Protein AF-A0AAV4EXL9-F1 (afdb_monomer_lite)

pLDDT: mean 83.29, std 17.52, range [28.86, 97.94]

Structure (mmCIF, N/CA/C/O backbone):
data_AF-A0AAV4EXL9-F1
#
_entry.id   AF-A0AAV4EXL9-F1
#
loop_
_atom_site.group_PDB
_atom_site.id
_atom_site.type_symbol
_atom_site.label_atom_id
_atom_site.label_alt_id
_atom_site.label_comp_id
_atom_site.label_asym_id
_atom_site.label_entity_id
_atom_site.label_seq_id
_atom_site.pdbx_PDB_ins_code
_atom_site.Cartn_x
_atom_site.Cartn_y
_atom_site.Cartn_z
_atom_site.occupancy
_atom_site.B_iso_or_equiv
_atom_site.auth_seq_id
_atom_site.auth_comp_id
_atom_site.auth_asym_id
_atom_site.auth_atom_id
_atom_site.pdbx_PDB_model_num
ATOM 1 N N . MET A 1 1 ? -36.986 -35.827 -4.811 1.00 40.38 1 MET A N 1
ATOM 2 C CA . MET A 1 1 ? -36.535 -36.405 -6.094 1.00 40.38 1 MET A CA 1
ATOM 3 C C . MET A 1 1 ? -37.019 -35.523 -7.236 1.00 40.38 1 MET A C 1
ATOM 5 O O . MET A 1 1 ? -38.052 -35.812 -7.814 1.00 40.38 1 MET A O 1
ATOM 9 N N . ILE A 1 2 ? -36.302 -34.440 -7.528 1.00 32.69 2 ILE A N 1
ATOM 10 C CA . ILE A 1 2 ? -36.291 -33.797 -8.847 1.00 32.69 2 ILE A CA 1
ATOM 11 C C . ILE A 1 2 ? -34.833 -33.383 -9.031 1.00 32.69 2 ILE A C 1
ATOM 13 O O . ILE A 1 2 ? -34.322 -32.576 -8.260 1.00 32.69 2 ILE A O 1
ATOM 17 N N . SER A 1 3 ? -34.162 -34.080 -9.941 1.00 30.83 3 SER A N 1
ATOM 18 C CA . SER A 1 3 ? -32.747 -33.938 -10.266 1.00 30.83 3 SER A CA 1
ATOM 19 C C . SER A 1 3 ? -32.607 -33.008 -11.466 1.00 30.83 3 SER A C 1
ATOM 21 O O . SER A 1 3 ? -33.358 -33.117 -12.434 1.00 30.83 3 SER A O 1
ATOM 23 N N . ASP A 1 4 ? -31.681 -32.067 -11.316 1.00 34.38 4 ASP A N 1
ATOM 24 C CA . ASP A 1 4 ? -30.700 -31.589 -12.289 1.00 34.38 4 ASP A CA 1
ATOM 25 C C . ASP A 1 4 ? -31.001 -31.770 -13.777 1.00 34.38 4 ASP A C 1
ATOM 27 O O . ASP A 1 4 ? -30.956 -32.883 -14.289 1.00 34.38 4 ASP A O 1
ATOM 31 N N . GLN A 1 5 ? -31.105 -30.645 -14.491 1.00 32.31 5 GLN A N 1
ATOM 32 C CA . GLN A 1 5 ? -30.458 -30.439 -15.795 1.00 32.31 5 GLN A CA 1
ATOM 33 C C . GLN A 1 5 ? -30.266 -28.926 -16.033 1.00 32.31 5 GLN A C 1
ATOM 35 O O . GLN A 1 5 ? -31.017 -28.290 -16.770 1.00 32.31 5 GLN A O 1
ATOM 40 N N . LEU A 1 6 ? -29.242 -28.332 -15.412 1.00 31.55 6 LEU A N 1
ATOM 41 C CA . LEU A 1 6 ? -28.682 -27.054 -15.862 1.00 31.55 6 LEU A CA 1
ATOM 42 C C . LEU A 1 6 ? -27.632 -27.364 -16.936 1.00 31.55 6 LEU A C 1
ATOM 44 O O . LEU A 1 6 ? -26.533 -27.829 -16.643 1.00 31.55 6 LEU A O 1
ATOM 48 N N . LYS A 1 7 ? -28.008 -27.142 -18.200 1.00 31.56 7 LYS A N 1
ATOM 49 C CA . LYS A 1 7 ? -27.111 -27.193 -19.361 1.00 31.56 7 LYS A CA 1
ATOM 50 C C . LYS A 1 7 ? -26.016 -26.137 -19.198 1.00 31.56 7 LYS A C 1
ATOM 52 O O . LYS A 1 7 ? -26.250 -24.956 -19.435 1.00 31.56 7 LYS A O 1
ATOM 57 N N . VAL A 1 8 ? -24.816 -26.576 -18.835 1.00 33.75 8 VAL A N 1
ATOM 58 C CA . VAL A 1 8 ? -23.602 -25.766 -18.950 1.00 33.75 8 VAL A CA 1
ATOM 59 C C . VAL A 1 8 ? -23.219 -25.735 -20.427 1.00 33.75 8 VAL A C 1
ATOM 61 O O . VAL A 1 8 ? -22.838 -26.750 -21.007 1.00 33.75 8 VAL A O 1
ATOM 64 N N . SER A 1 9 ? -23.360 -24.573 -21.060 1.00 33.81 9 SER A N 1
ATOM 65 C CA . SER A 1 9 ? -22.806 -24.315 -22.386 1.00 33.81 9 SER A CA 1
ATOM 66 C C . SER A 1 9 ? -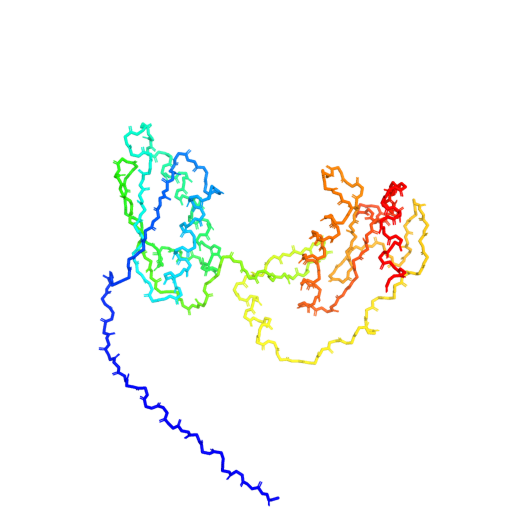21.281 -24.361 -22.293 1.00 33.81 9 SER A C 1
ATOM 68 O O . SER A 1 9 ? -20.664 -23.490 -21.679 1.00 33.81 9 SER A O 1
ATOM 70 N N . SER A 1 10 ? -20.673 -25.385 -22.883 1.00 32.44 10 SER A N 1
ATOM 71 C CA . SER A 1 10 ? -19.226 -25.505 -23.022 1.00 32.44 10 SER A CA 1
ATOM 72 C C . SER A 1 10 ? -18.704 -24.381 -23.918 1.00 32.44 10 SER A C 1
ATOM 74 O O . SER A 1 10 ? -18.795 -24.462 -25.143 1.00 32.44 10 SER A O 1
ATOM 76 N N . CYS A 1 11 ? -18.171 -23.324 -23.309 1.00 28.86 11 CYS A N 1
ATOM 77 C CA . CYS A 1 11 ? -17.366 -22.341 -24.015 1.00 28.86 11 CYS A CA 1
ATOM 78 C C . CYS A 1 11 ? -16.025 -23.008 -24.339 1.00 28.86 11 CYS A C 1
ATOM 80 O O . CYS A 1 11 ? -15.190 -23.229 -23.460 1.00 28.86 11 CYS A O 1
ATOM 82 N N . SER A 1 12 ? -15.852 -23.417 -25.591 1.00 33.22 12 SER A N 1
ATOM 83 C CA . SER A 1 12 ? -14.593 -23.928 -26.115 1.00 33.22 12 SER A CA 1
ATOM 84 C C . SER A 1 12 ? -13.579 -22.786 -26.164 1.00 33.22 12 SER A C 1
ATOM 86 O O . SER A 1 12 ? -13.482 -22.073 -27.159 1.00 33.22 12 SER A O 1
ATOM 88 N N . ILE A 1 13 ? -12.836 -22.608 -25.070 1.00 37.38 13 ILE A N 1
ATOM 89 C CA . ILE A 1 13 ? -11.631 -21.781 -25.038 1.00 37.38 13 ILE A CA 1
ATOM 90 C C . ILE A 1 13 ? -10.626 -22.466 -25.962 1.00 37.38 13 ILE A C 1
ATOM 92 O O . ILE A 1 13 ? -10.049 -23.502 -25.624 1.00 37.38 13 ILE A O 1
ATOM 96 N N . SER A 1 14 ? -10.454 -21.916 -27.164 1.00 33.44 14 SER A N 1
ATOM 97 C CA . SER A 1 14 ? -9.351 -22.293 -28.037 1.00 33.44 14 SER A CA 1
ATOM 98 C C . SER A 1 14 ? -8.058 -22.043 -27.268 1.00 33.44 14 SER A C 1
ATOM 100 O O . SER A 1 14 ? -7.741 -20.897 -26.948 1.00 33.44 14 SER A O 1
ATOM 102 N N . ARG A 1 15 ? -7.326 -23.112 -26.950 1.00 37.78 15 ARG A N 1
ATOM 103 C CA . ARG A 1 15 ? -5.952 -23.022 -26.457 1.00 37.78 15 ARG A CA 1
ATOM 104 C C . ARG A 1 15 ? -5.089 -22.463 -27.586 1.00 37.78 15 ARG A C 1
ATOM 106 O O . ARG A 1 15 ? -4.523 -23.221 -28.369 1.00 37.78 15 ARG A O 1
ATOM 113 N N . TYR A 1 16 ? -5.034 -21.141 -27.696 1.00 35.31 16 TYR A N 1
ATOM 114 C CA . TYR A 1 16 ? -3.948 -20.487 -28.405 1.00 35.31 16 TYR A CA 1
ATOM 115 C C . TYR A 1 16 ? -2.703 -20.668 -27.542 1.00 35.31 16 TYR A C 1
ATOM 117 O O . TYR A 1 16 ? -2.528 -19.996 -26.531 1.00 35.31 16 TYR A O 1
ATOM 125 N N . ASN A 1 17 ? -1.867 -21.629 -27.928 1.00 39.28 17 ASN A N 1
ATOM 126 C CA . ASN A 1 17 ? -0.484 -21.703 -27.480 1.00 39.28 17 ASN A CA 1
ATOM 127 C C . ASN A 1 17 ? 0.270 -20.526 -28.114 1.00 39.28 17 ASN A C 1
ATOM 129 O O . ASN A 1 17 ? 0.965 -20.707 -29.110 1.00 39.28 17 ASN A O 1
ATOM 133 N N . HIS A 1 18 ? 0.095 -19.318 -27.580 1.00 39.34 18 HIS A N 1
ATOM 134 C CA . HIS A 1 18 ? 1.070 -18.260 -27.796 1.00 39.34 18 HIS A CA 1
ATOM 135 C C . HIS A 1 18 ? 2.143 -18.445 -26.727 1.00 39.34 18 HIS A C 1
ATOM 137 O O . HIS A 1 18 ? 1.903 -18.234 -25.540 1.00 39.34 18 HIS A O 1
ATOM 143 N N . SER A 1 19 ? 3.317 -18.914 -27.136 1.00 41.31 19 SER A N 1
ATOM 144 C CA . SER A 1 19 ? 4.531 -18.694 -26.363 1.00 41.31 19 SER A CA 1
ATOM 145 C C . SER A 1 19 ? 4.722 -17.180 -26.292 1.00 41.31 19 SER A C 1
ATOM 147 O O . SER A 1 19 ? 5.064 -16.574 -27.304 1.00 41.31 19 SER A O 1
ATOM 149 N N . HIS A 1 20 ? 4.393 -16.563 -25.158 1.00 43.88 20 HIS A N 1
ATOM 150 C CA . HIS A 1 20 ? 4.707 -15.156 -24.926 1.00 43.88 20 HIS A CA 1
ATOM 151 C C . HIS A 1 20 ? 6.228 -15.018 -24.914 1.00 43.88 20 HIS A C 1
ATOM 153 O O . HIS A 1 20 ? 6.896 -15.629 -24.074 1.00 43.88 20 HIS A O 1
ATOM 159 N N . GLU A 1 21 ? 6.773 -14.288 -25.884 1.00 49.75 21 GLU A N 1
ATOM 160 C CA . GLU A 1 21 ? 8.191 -13.962 -25.888 1.00 49.75 21 GLU A CA 1
ATOM 161 C C . GLU A 1 21 ? 8.439 -12.845 -24.870 1.00 49.75 21 GLU A C 1
ATOM 163 O O . GLU A 1 21 ? 7.590 -11.994 -24.588 1.00 49.75 21 GLU A O 1
ATOM 168 N N . TYR A 1 22 ? 9.616 -12.877 -24.253 1.00 48.78 22 TYR A N 1
ATOM 169 C CA . TYR A 1 22 ? 10.014 -11.866 -23.288 1.00 48.78 22 TYR A CA 1
ATOM 170 C C . TYR A 1 22 ? 10.162 -10.512 -24.001 1.00 48.78 22 TYR A C 1
ATOM 172 O O . TYR A 1 22 ? 11.115 -10.323 -24.752 1.00 48.78 22 TYR A O 1
ATOM 180 N N . GLY A 1 23 ? 9.214 -9.589 -23.793 1.00 55.41 23 GLY A N 1
ATOM 181 C CA . GLY A 1 23 ? 9.217 -8.263 -24.431 1.00 55.41 23 GLY A CA 1
ATOM 182 C C . GLY A 1 23 ? 7.943 -7.868 -25.187 1.00 55.41 23 GLY A C 1
ATOM 183 O O . GLY A 1 23 ? 7.868 -6.734 -25.650 1.00 55.41 23 GLY A O 1
ATOM 184 N N . ASP A 1 24 ? 6.923 -8.729 -25.268 1.00 72.06 24 ASP A N 1
ATOM 185 C CA . ASP A 1 24 ? 5.667 -8.406 -25.979 1.00 72.06 24 ASP A CA 1
ATOM 186 C C . ASP A 1 24 ? 4.858 -7.268 -25.321 1.00 72.06 24 ASP A C 1
ATOM 188 O O . ASP A 1 24 ? 4.074 -6.580 -25.978 1.00 72.06 24 ASP A O 1
ATOM 192 N N . VAL A 1 25 ? 5.045 -7.057 -24.014 1.00 86.31 25 VAL A N 1
ATOM 193 C CA . VAL A 1 25 ? 4.355 -6.022 -23.236 1.00 86.31 25 VAL A CA 1
ATOM 194 C C . VAL A 1 25 ? 5.365 -4.978 -22.780 1.00 86.31 25 VAL A C 1
ATOM 196 O O . VAL A 1 25 ? 6.182 -5.223 -21.890 1.00 86.31 25 VAL A O 1
ATOM 199 N N . MET A 1 26 ? 5.280 -3.795 -23.385 1.00 94.00 26 MET A N 1
ATOM 200 C CA . MET A 1 26 ? 6.075 -2.627 -23.020 1.00 94.00 26 MET A CA 1
ATOM 201 C C . MET A 1 26 ? 5.173 -1.508 -22.512 1.00 94.00 26 MET A C 1
ATOM 203 O O . MET A 1 26 ? 4.181 -1.148 -23.146 1.00 94.00 26 MET A O 1
ATOM 207 N N . VAL A 1 27 ? 5.544 -0.930 -21.377 1.00 96.25 27 VAL A N 1
ATOM 208 C CA . VAL A 1 27 ? 4.906 0.260 -20.803 1.00 96.25 27 VAL A CA 1
ATOM 209 C C . VAL A 1 27 ? 5.970 1.306 -20.511 1.00 96.25 27 VAL A C 1
ATOM 211 O O . VAL A 1 27 ? 7.133 0.958 -20.313 1.00 96.25 27 VAL A O 1
ATOM 214 N N . SER A 1 28 ? 5.599 2.586 -20.492 1.00 96.88 28 SER A N 1
ATOM 215 C CA . SER A 1 28 ? 6.556 3.663 -20.245 1.00 96.88 28 SER A CA 1
ATOM 216 C C . SER A 1 28 ? 6.050 4.718 -19.273 1.00 96.88 28 SER A C 1
ATOM 218 O O . SER A 1 28 ? 4.851 4.994 -19.186 1.00 96.88 28 SER A O 1
ATOM 220 N N . CYS A 1 29 ? 6.977 5.319 -18.527 1.00 97.06 29 CYS A N 1
ATOM 221 C CA . CYS A 1 29 ? 6.682 6.456 -17.663 1.00 97.06 29 CYS A CA 1
ATOM 222 C C . CYS A 1 29 ? 7.895 7.377 -17.460 1.00 97.06 29 CYS A C 1
ATOM 224 O O . CYS A 1 29 ? 9.029 6.901 -17.465 1.00 97.06 29 CYS A O 1
ATOM 226 N N . PRO A 1 30 ? 7.682 8.680 -17.221 1.00 96.75 30 PRO A N 1
ATOM 227 C CA . PRO A 1 30 ? 8.761 9.585 -16.846 1.00 96.75 30 PRO A CA 1
ATOM 228 C C . PRO A 1 30 ? 9.188 9.392 -15.388 1.00 96.75 30 PRO A C 1
ATOM 230 O O . PRO A 1 30 ? 8.351 9.133 -14.516 1.00 96.75 30 PRO A O 1
ATOM 233 N N . VAL A 1 31 ? 10.476 9.592 -15.108 1.00 96.81 31 VAL A N 1
ATOM 234 C CA . VAL A 1 31 ? 11.044 9.546 -13.754 1.00 96.81 31 VAL A CA 1
ATOM 235 C C . VAL A 1 31 ? 12.008 10.703 -13.500 1.00 96.81 31 VAL A C 1
ATOM 237 O O . VAL A 1 31 ? 12.653 11.215 -14.412 1.00 96.81 31 VAL A O 1
ATOM 240 N N . TYR A 1 32 ? 12.115 11.088 -12.229 1.00 95.75 32 TYR A N 1
ATOM 241 C CA . TYR A 1 32 ? 13.152 11.990 -11.730 1.00 95.75 32 TYR A CA 1
ATOM 242 C C . TYR A 1 32 ? 13.975 11.247 -10.677 1.00 95.75 32 TYR A C 1
ATOM 244 O O . TYR A 1 32 ? 13.475 11.011 -9.572 1.00 95.75 32 TYR A O 1
ATOM 252 N N . ILE A 1 33 ? 15.224 10.912 -10.994 1.00 95.12 33 ILE A N 1
ATOM 253 C CA . ILE A 1 33 ? 16.170 10.304 -10.044 1.00 95.12 33 ILE A CA 1
ATOM 254 C C . ILE A 1 33 ? 16.717 11.336 -9.050 1.00 95.12 33 ILE A C 1
ATOM 256 O O . ILE A 1 33 ? 17.174 10.983 -7.970 1.00 95.12 33 ILE A O 1
ATOM 260 N N . SER A 1 34 ? 16.643 12.626 -9.389 1.00 92.81 34 SER A N 1
ATOM 261 C CA . SER A 1 34 ? 17.002 13.740 -8.505 1.00 92.81 34 SER A CA 1
ATOM 262 C C . SER A 1 34 ? 15.956 14.011 -7.417 1.00 92.81 34 SER A C 1
ATOM 264 O O . SER A 1 34 ? 16.224 14.739 -6.458 1.00 92.81 34 SER A O 1
ATOM 266 N N . LYS A 1 35 ? 14.750 13.445 -7.555 1.00 92.94 35 LYS A N 1
ATOM 267 C CA . LYS A 1 35 ? 13.623 13.645 -6.638 1.00 92.94 35 LYS A CA 1
ATOM 268 C C . LYS A 1 35 ? 13.322 12.369 -5.857 1.00 92.94 35 LYS A C 1
ATOM 270 O O . LYS A 1 35 ? 13.586 11.258 -6.301 1.00 92.94 35 LYS A O 1
ATOM 275 N N . GLY A 1 36 ? 12.678 12.527 -4.701 1.00 88.06 36 GLY A N 1
ATOM 276 C CA . GLY A 1 36 ? 12.248 11.388 -3.889 1.00 88.06 36 GLY A CA 1
ATOM 277 C C . GLY A 1 36 ? 11.250 10.468 -4.608 1.00 88.06 36 GLY A C 1
ATOM 278 O O . GLY A 1 36 ? 10.488 10.888 -5.479 1.00 88.06 36 GLY A O 1
ATOM 279 N N . ILE A 1 37 ? 11.189 9.207 -4.183 1.00 89.44 37 ILE A N 1
ATOM 280 C CA . ILE A 1 37 ? 10.337 8.159 -4.779 1.00 89.44 37 ILE A CA 1
ATOM 281 C C . ILE A 1 37 ? 8.820 8.419 -4.651 1.00 89.44 37 ILE A C 1
ATOM 283 O O . ILE A 1 37 ? 8.012 7.757 -5.295 1.00 89.44 37 ILE A O 1
ATOM 287 N N . HIS A 1 38 ? 8.405 9.379 -3.818 1.00 87.81 38 HIS A N 1
ATOM 288 C CA . HIS A 1 38 ? 6.994 9.673 -3.538 1.00 87.81 38 HIS A CA 1
ATOM 289 C C . HIS A 1 38 ? 6.381 10.790 -4.401 1.00 87.81 38 HIS A C 1
ATOM 291 O O . HIS A 1 38 ? 5.214 11.144 -4.179 1.00 87.81 38 HIS A O 1
ATOM 297 N N . THR A 1 39 ? 7.125 11.341 -5.365 1.00 89.75 39 THR A N 1
ATOM 298 C CA . THR A 1 39 ? 6.568 12.266 -6.365 1.00 89.75 39 THR A CA 1
ATOM 299 C C . THR A 1 39 ? 5.521 11.569 -7.235 1.00 89.75 39 THR A C 1
ATOM 301 O O . THR A 1 39 ? 5.442 10.339 -7.275 1.00 89.75 39 THR A O 1
ATOM 304 N N . ALA A 1 40 ? 4.660 12.341 -7.900 1.00 85.75 40 ALA A N 1
ATOM 305 C CA . ALA A 1 40 ? 3.593 11.774 -8.725 1.00 85.75 40 ALA A CA 1
ATOM 306 C C . ALA A 1 40 ? 4.158 10.932 -9.882 1.00 85.75 40 ALA A C 1
ATOM 308 O O . ALA A 1 40 ? 3.638 9.852 -10.166 1.00 85.75 40 ALA A O 1
ATOM 309 N N . GLU A 1 41 ? 5.250 11.404 -10.481 1.00 88.81 41 GLU A N 1
ATOM 310 C CA . GLU A 1 41 ? 5.996 10.755 -11.555 1.00 88.81 41 GLU A CA 1
ATOM 311 C C . GLU A 1 41 ? 6.584 9.430 -11.068 1.00 88.81 41 GLU A C 1
ATOM 313 O O . GLU A 1 41 ? 6.250 8.370 -11.591 1.00 88.81 41 GLU A O 1
ATOM 318 N N . ASN A 1 42 ? 7.349 9.456 -9.974 1.00 91.12 42 ASN A N 1
ATOM 319 C CA . ASN A 1 42 ? 8.018 8.263 -9.458 1.00 91.12 42 ASN A CA 1
ATOM 320 C C . ASN A 1 42 ? 7.019 7.224 -8.912 1.00 91.12 42 ASN A C 1
ATOM 322 O O . ASN A 1 42 ? 7.222 6.022 -9.071 1.00 91.12 42 ASN A O 1
ATOM 326 N N . LYS A 1 43 ? 5.867 7.649 -8.372 1.00 92.56 43 LYS A N 1
ATOM 327 C CA . LYS A 1 43 ? 4.778 6.734 -7.976 1.00 92.56 43 LYS A CA 1
ATOM 328 C C . LYS A 1 43 ? 4.181 5.951 -9.146 1.00 92.56 43 LYS A C 1
ATOM 330 O O . LYS A 1 43 ? 3.557 4.914 -8.915 1.00 92.56 43 LYS A O 1
ATOM 335 N N . SER A 1 44 ? 4.316 6.437 -10.380 1.00 94.81 44 SER A N 1
ATOM 336 C CA . SER A 1 44 ? 3.815 5.721 -11.554 1.00 94.81 44 SER A CA 1
ATOM 337 C C . SER A 1 44 ? 4.597 4.432 -11.822 1.00 94.81 44 SER A C 1
ATOM 339 O O . SER A 1 44 ? 3.988 3.459 -12.259 1.00 94.81 44 SER A O 1
ATOM 341 N N . VAL A 1 45 ? 5.886 4.374 -11.460 1.00 96.81 45 VAL A N 1
ATOM 342 C CA . VAL A 1 45 ? 6.730 3.171 -11.581 1.00 96.81 45 VAL A CA 1
ATOM 343 C C . VAL A 1 45 ? 6.072 1.987 -10.877 1.00 96.81 45 VAL A C 1
ATOM 345 O O . VAL A 1 45 ? 5.860 0.942 -11.483 1.00 96.81 45 VAL A O 1
ATOM 348 N N . LEU A 1 46 ? 5.634 2.178 -9.628 1.00 95.69 46 LEU A N 1
ATOM 349 C CA . LEU A 1 46 ? 4.991 1.120 -8.843 1.00 95.69 46 LEU A CA 1
ATOM 350 C C . LEU A 1 46 ? 3.703 0.610 -9.498 1.00 95.69 46 LEU A C 1
ATOM 352 O O . LEU A 1 46 ? 3.442 -0.590 -9.497 1.00 95.69 46 LEU A O 1
ATOM 356 N N . LYS A 1 47 ? 2.902 1.509 -10.083 1.00 95.88 47 LYS A N 1
ATOM 357 C CA . LYS A 1 47 ? 1.662 1.133 -10.780 1.00 95.88 47 LYS A CA 1
ATOM 358 C C . LYS A 1 47 ? 1.952 0.259 -11.994 1.00 95.88 47 LYS A C 1
ATOM 360 O O . LYS A 1 47 ? 1.283 -0.754 -12.171 1.00 95.88 47 LYS A O 1
ATOM 365 N N . HIS A 1 48 ? 2.949 0.633 -12.793 1.00 97.19 48 HIS A N 1
ATOM 366 C CA . HIS A 1 48 ? 3.352 -0.140 -13.964 1.00 97.19 48 HIS A CA 1
ATOM 367 C C . HIS A 1 48 ? 3.943 -1.491 -13.570 1.00 97.19 48 HIS A C 1
ATOM 369 O O . HIS A 1 48 ? 3.516 -2.505 -14.109 1.00 97.19 48 HIS A O 1
ATOM 375 N N . VAL A 1 49 ? 4.838 -1.534 -12.580 1.00 96.31 49 VAL A N 1
ATOM 376 C CA . VAL A 1 49 ? 5.394 -2.794 -12.062 1.00 96.31 49 VAL A CA 1
ATOM 377 C C . VAL A 1 49 ? 4.284 -3.714 -11.557 1.00 96.31 49 VAL A C 1
ATOM 379 O O . VAL A 1 49 ? 4.229 -4.874 -11.948 1.00 96.31 49 VAL A O 1
ATOM 382 N N . CYS A 1 50 ? 3.342 -3.195 -10.767 1.00 95.56 50 CYS A N 1
ATOM 383 C CA . CYS A 1 50 ? 2.182 -3.954 -10.299 1.00 95.56 50 CYS A CA 1
ATOM 384 C C . CYS A 1 50 ? 1.320 -4.483 -11.462 1.00 95.56 50 CYS A C 1
ATOM 386 O O . CYS A 1 50 ? 0.895 -5.637 -11.445 1.00 95.56 50 CYS A O 1
ATOM 388 N N . ALA A 1 51 ? 1.085 -3.670 -12.496 1.00 96.19 51 ALA A N 1
ATOM 389 C CA . ALA A 1 51 ? 0.342 -4.097 -13.679 1.00 96.19 51 ALA A CA 1
ATOM 390 C C . ALA A 1 51 ? 1.068 -5.217 -14.444 1.00 96.19 51 ALA A C 1
ATOM 392 O O . ALA A 1 51 ? 0.433 -6.211 -14.793 1.00 96.19 51 ALA A O 1
ATOM 393 N N . LEU A 1 52 ? 2.382 -5.088 -14.653 1.00 96.31 52 LEU A N 1
ATOM 394 C CA . LEU A 1 52 ? 3.207 -6.092 -15.332 1.00 96.31 52 LEU A CA 1
ATOM 395 C C . LEU A 1 52 ? 3.246 -7.411 -14.552 1.00 96.31 52 LEU A C 1
ATOM 397 O O . LEU A 1 52 ? 2.982 -8.462 -15.134 1.00 96.31 52 LEU A O 1
ATOM 401 N N . LEU A 1 53 ? 3.471 -7.359 -13.233 1.00 94.81 53 LEU A N 1
ATOM 402 C CA . LEU A 1 53 ? 3.433 -8.534 -12.353 1.00 94.81 53 LEU A CA 1
ATOM 403 C C . LEU A 1 53 ? 2.118 -9.314 -12.510 1.00 94.81 53 LEU A C 1
ATOM 405 O O . LEU A 1 53 ? 2.131 -10.538 -12.587 1.00 94.81 53 LEU A O 1
ATOM 409 N N . ASN A 1 54 ? 0.991 -8.611 -12.627 1.00 94.81 54 ASN A N 1
ATOM 410 C CA . ASN A 1 54 ? -0.340 -9.213 -12.741 1.00 94.81 54 ASN A CA 1
ATOM 411 C C . ASN A 1 54 ? -0.762 -9.594 -14.170 1.00 94.81 5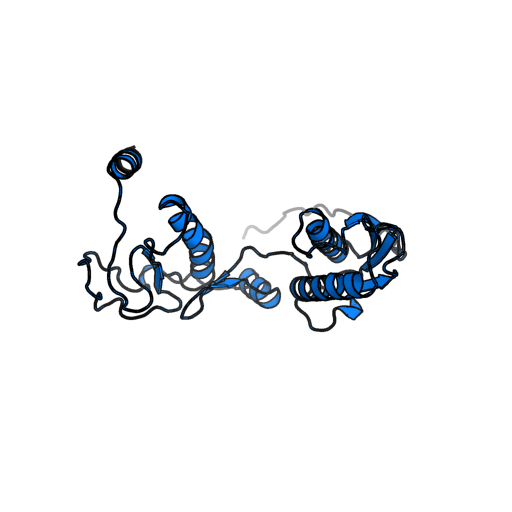4 ASN A C 1
ATOM 413 O O . ASN A 1 54 ? -1.870 -10.100 -14.351 1.00 94.81 54 ASN A O 1
ATOM 417 N N . SER A 1 55 ? 0.077 -9.338 -15.178 1.00 93.81 55 SER A N 1
ATOM 418 C CA . SER A 1 55 ? -0.289 -9.481 -16.599 1.00 93.81 55 SER A CA 1
ATOM 419 C C . SER A 1 55 ? 0.694 -10.339 -17.403 1.00 93.81 55 SER A C 1
ATOM 421 O O . SER A 1 55 ? 0.722 -10.244 -18.626 1.00 93.81 55 SER A O 1
ATOM 423 N N . GLY A 1 56 ? 1.491 -11.181 -16.737 1.00 91.81 56 GLY A N 1
ATOM 424 C CA . GLY A 1 56 ? 2.453 -12.076 -17.394 1.00 91.81 56 GLY A CA 1
ATOM 425 C C . GLY A 1 56 ? 3.882 -11.530 -17.503 1.00 91.81 56 GLY A C 1
ATOM 426 O O . GLY A 1 56 ? 4.736 -12.192 -18.089 1.00 91.81 56 GLY A O 1
ATOM 427 N N . GLY A 1 57 ? 4.171 -10.372 -16.904 1.00 94.12 57 GLY A N 1
ATOM 428 C CA . GLY A 1 57 ? 5.464 -9.691 -16.987 1.00 94.12 57 GLY A CA 1
ATOM 429 C C . GLY A 1 57 ? 5.571 -8.731 -18.177 1.00 94.12 57 GLY A C 1
ATOM 430 O O . GLY A 1 57 ? 4.587 -8.435 -18.853 1.00 94.12 57 GLY A O 1
ATOM 431 N N . GLY A 1 58 ? 6.773 -8.208 -18.411 1.00 95.88 58 GLY A N 1
ATOM 432 C CA . GLY A 1 58 ? 7.086 -7.293 -19.508 1.00 95.88 58 GLY A CA 1
ATOM 433 C C . GLY A 1 58 ? 8.251 -6.359 -19.185 1.00 95.88 58 GLY A C 1
ATOM 434 O O . GLY A 1 58 ? 9.044 -6.619 -18.278 1.00 95.88 58 GLY A O 1
ATOM 435 N N . ILE A 1 59 ? 8.350 -5.262 -19.933 1.00 97.50 59 ILE A N 1
ATOM 436 C CA . ILE A 1 59 ? 9.416 -4.265 -19.789 1.00 97.50 59 ILE A CA 1
ATOM 437 C C . ILE A 1 59 ? 8.792 -2.907 -19.471 1.00 97.50 59 ILE A C 1
ATOM 439 O O . ILE A 1 59 ? 7.933 -2.411 -20.203 1.00 97.50 59 ILE A O 1
ATOM 443 N N . LEU A 1 60 ? 9.253 -2.282 -18.391 1.00 97.81 60 LEU A N 1
ATOM 444 C CA . LEU A 1 60 ? 8.976 -0.886 -18.085 1.00 97.81 60 LEU A CA 1
ATOM 445 C C . LEU A 1 60 ? 10.143 -0.019 -18.570 1.00 97.81 60 LEU A C 1
ATOM 447 O O . LEU A 1 60 ? 11.265 -0.143 -18.082 1.00 97.81 60 LEU A O 1
ATOM 451 N N . VAL A 1 61 ? 9.861 0.881 -19.509 1.00 97.94 61 VAL A N 1
ATOM 452 C CA . VAL A 1 61 ? 10.807 1.885 -20.010 1.00 97.94 61 VAL A CA 1
ATOM 453 C C . VAL A 1 61 ? 10.604 3.191 -19.248 1.00 97.94 61 VAL A C 1
ATOM 455 O O . VAL A 1 61 ? 9.533 3.794 -19.301 1.00 97.94 61 VAL A O 1
ATOM 458 N N . MET A 1 62 ? 11.628 3.649 -18.538 1.00 97.88 62 MET A N 1
ATOM 459 C CA . MET A 1 62 ? 11.565 4.869 -17.737 1.00 97.88 62 MET A CA 1
ATOM 460 C C . MET A 1 62 ? 12.346 5.988 -18.418 1.00 97.88 62 MET A C 1
ATOM 462 O O . MET A 1 62 ? 13.552 5.861 -18.599 1.00 97.88 62 MET A O 1
ATOM 466 N N . GLU A 1 63 ? 11.675 7.077 -18.790 1.00 97.62 63 GLU A N 1
ATOM 467 C CA . GLU A 1 63 ? 12.325 8.265 -19.357 1.00 97.62 63 GLU A CA 1
ATOM 468 C C . GLU A 1 63 ? 12.989 9.067 -18.232 1.00 97.62 63 GLU A C 1
ATOM 470 O O . GLU A 1 63 ? 12.312 9.560 -17.324 1.00 97.62 63 GLU A O 1
ATOM 475 N N . ASN A 1 64 ? 14.315 9.187 -18.282 1.00 96.50 64 ASN A N 1
ATOM 476 C CA . ASN A 1 64 ? 15.090 9.921 -17.293 1.00 96.50 64 ASN A CA 1
ATOM 477 C C . ASN A 1 64 ? 14.997 11.422 -17.569 1.00 96.50 64 ASN A C 1
ATOM 479 O O . ASN A 1 64 ? 15.753 11.977 -18.369 1.00 96.50 64 ASN A O 1
ATOM 483 N N . LEU A 1 65 ? 14.097 12.105 -16.864 1.00 95.50 65 LEU A N 1
ATOM 484 C CA . LEU A 1 65 ? 13.918 13.542 -17.041 1.00 95.50 65 LEU A CA 1
ATOM 485 C C . LEU A 1 65 ? 15.099 14.362 -16.516 1.00 95.50 65 LEU A C 1
ATOM 487 O O . LEU A 1 65 ? 15.201 15.536 -16.858 1.00 95.50 65 LEU A O 1
ATOM 491 N N . ASP A 1 66 ? 16.000 13.769 -15.732 1.00 94.44 66 ASP A N 1
ATOM 492 C CA . ASP A 1 66 ? 17.227 14.416 -15.271 1.00 94.44 66 ASP A CA 1
ATOM 493 C C . ASP A 1 66 ? 18.420 14.219 -16.227 1.00 94.44 66 ASP A C 1
ATOM 495 O O . ASP A 1 66 ? 19.537 14.656 -15.926 1.00 94.44 66 ASP A O 1
ATOM 499 N N . PHE A 1 67 ? 18.215 13.580 -17.384 1.00 92.75 67 PHE A N 1
ATOM 500 C CA . PHE A 1 67 ? 19.257 13.413 -18.394 1.00 92.75 67 PHE A CA 1
ATOM 501 C C . PHE A 1 67 ? 19.861 14.772 -18.787 1.00 92.75 67 PHE A C 1
ATOM 503 O O . PHE A 1 67 ? 19.147 15.734 -19.074 1.00 92.75 67 PHE A O 1
ATOM 510 N N . ASN A 1 68 ? 21.194 14.862 -18.775 1.00 90.00 68 ASN A N 1
ATOM 511 C CA . ASN A 1 68 ? 21.965 16.098 -18.981 1.00 90.00 68 ASN A CA 1
ATOM 512 C C . ASN A 1 68 ? 21.690 17.245 -17.983 1.00 90.00 68 ASN A C 1
ATOM 514 O O . ASN A 1 68 ? 22.127 18.371 -18.222 1.00 90.00 68 ASN A O 1
ATOM 518 N N . GLN A 1 69 ? 21.037 16.989 -16.844 1.00 88.19 69 GLN A N 1
ATOM 519 C CA . GLN A 1 69 ? 20.788 18.002 -15.804 1.00 88.19 69 GLN A CA 1
ATOM 520 C C . GLN A 1 69 ? 21.823 17.989 -14.665 1.00 88.19 69 GLN A C 1
ATOM 522 O O . GLN A 1 69 ? 21.641 18.645 -13.641 1.00 88.19 69 GLN A O 1
ATOM 527 N N . GLY A 1 70 ? 22.935 17.265 -14.833 1.00 84.12 70 GLY A N 1
ATOM 528 C CA . GLY A 1 70 ? 24.023 17.219 -13.851 1.00 84.12 70 GLY A CA 1
ATOM 529 C C . GLY A 1 70 ? 23.752 16.313 -12.645 1.00 84.12 70 GLY A C 1
ATOM 530 O O . GLY A 1 70 ? 24.358 16.503 -11.585 1.00 84.12 70 GLY A O 1
ATOM 531 N N . THR A 1 71 ? 22.860 15.330 -12.788 1.00 87.44 71 THR A N 1
ATOM 532 C CA . THR A 1 71 ? 22.684 14.256 -11.806 1.00 87.44 71 THR A CA 1
ATOM 533 C C . THR A 1 71 ? 23.941 13.404 -11.675 1.00 87.44 71 THR A C 1
ATOM 535 O O . THR A 1 71 ? 24.782 13.323 -12.569 1.00 87.44 71 THR A O 1
ATOM 538 N N . ARG A 1 72 ? 24.099 12.797 -10.498 1.00 90.94 72 ARG A N 1
ATOM 539 C CA . ARG A 1 72 ? 25.245 11.947 -10.151 1.00 90.94 72 ARG A CA 1
ATOM 540 C C . ARG A 1 72 ? 24.789 10.504 -9.992 1.00 90.94 72 ARG A C 1
ATOM 542 O O . ARG A 1 72 ? 23.638 10.288 -9.611 1.00 90.94 72 ARG A O 1
ATOM 549 N N . SER A 1 73 ? 25.710 9.553 -10.144 1.00 91.62 73 SER A N 1
ATOM 550 C CA . SER A 1 73 ? 25.467 8.123 -9.884 1.00 91.62 73 SER A CA 1
ATOM 551 C C . SER A 1 73 ? 24.755 7.871 -8.554 1.00 91.62 73 SER A C 1
ATOM 553 O O . SER A 1 73 ? 23.764 7.154 -8.511 1.00 91.62 73 SER A O 1
ATOM 555 N N . LYS A 1 74 ? 25.171 8.573 -7.493 1.00 93.62 74 LYS A N 1
ATOM 556 C CA . LYS A 1 74 ? 24.579 8.433 -6.158 1.00 93.62 74 LYS A CA 1
ATOM 557 C C . LYS A 1 74 ? 23.070 8.717 -6.106 1.00 93.62 74 LYS A C 1
ATOM 559 O O . LYS A 1 74 ? 22.370 8.099 -5.313 1.00 93.62 74 LYS A O 1
ATOM 564 N N . SER A 1 75 ? 22.574 9.619 -6.954 1.00 93.94 75 SER A N 1
ATOM 565 C CA . SER A 1 75 ? 21.138 9.933 -7.042 1.00 93.94 75 SER A CA 1
ATOM 566 C C . SER A 1 75 ? 20.346 8.738 -7.574 1.00 93.94 75 SER A C 1
ATOM 568 O O . SER A 1 75 ? 19.268 8.450 -7.067 1.00 93.94 75 SER A O 1
ATOM 570 N N . LEU A 1 76 ? 20.900 8.016 -8.557 1.00 95.44 76 LEU A N 1
ATOM 571 C CA . LEU A 1 76 ? 20.290 6.789 -9.062 1.00 95.44 76 LEU A CA 1
ATOM 572 C C . LEU A 1 76 ? 20.292 5.696 -7.985 1.00 95.44 76 LEU A C 1
ATOM 574 O O . LEU A 1 76 ? 19.250 5.087 -7.770 1.00 95.44 76 LEU A O 1
ATOM 578 N N . ASP A 1 77 ? 21.405 5.505 -7.265 1.00 94.81 77 ASP A N 1
ATOM 579 C CA . ASP A 1 77 ? 21.494 4.509 -6.183 1.00 94.81 77 ASP A CA 1
ATOM 580 C C . ASP A 1 77 ? 20.447 4.758 -5.086 1.00 94.81 77 ASP A C 1
ATOM 582 O O . ASP A 1 77 ? 19.753 3.842 -4.648 1.00 94.81 77 ASP A O 1
ATOM 586 N N . GLU A 1 78 ? 20.327 6.008 -4.626 1.00 95.44 78 GLU A N 1
ATOM 587 C CA . GLU A 1 78 ? 19.375 6.395 -3.578 1.00 95.44 78 GLU A CA 1
ATOM 588 C C . GLU A 1 78 ? 17.927 6.241 -4.046 1.00 95.44 78 GLU A C 1
ATOM 590 O O . GLU A 1 78 ? 17.079 5.731 -3.308 1.00 95.44 78 GLU A O 1
ATOM 595 N N . TRP A 1 79 ? 17.642 6.651 -5.283 1.00 95.88 79 TRP A N 1
ATOM 596 C CA . TRP A 1 79 ? 16.320 6.513 -5.876 1.00 95.88 79 TRP A CA 1
ATOM 597 C C . TRP A 1 79 ? 15.933 5.042 -6.058 1.00 95.88 79 TRP A C 1
ATOM 599 O O . TRP A 1 79 ? 14.845 4.638 -5.637 1.00 95.88 79 TRP A O 1
ATOM 609 N N . TYR A 1 80 ? 16.824 4.233 -6.635 1.00 95.75 80 TYR A N 1
ATOM 610 C CA . TYR A 1 80 ? 16.547 2.834 -6.942 1.00 95.75 80 TYR A CA 1
ATOM 611 C C . TYR A 1 80 ? 16.456 1.984 -5.673 1.00 95.75 80 TYR A C 1
ATOM 613 O O . TYR A 1 80 ? 15.505 1.221 -5.538 1.00 95.75 80 TYR A O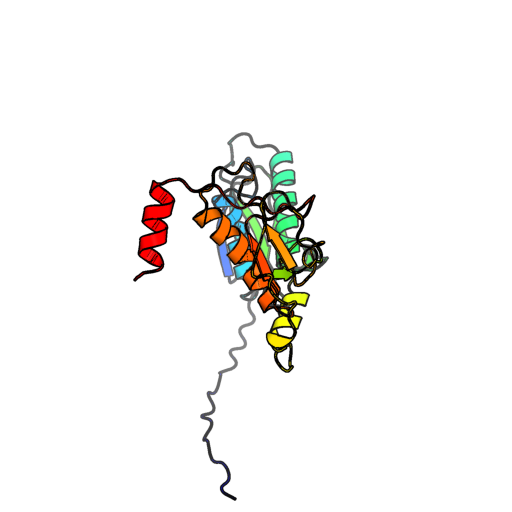 1
ATOM 621 N N . SER A 1 81 ? 17.319 2.214 -4.677 1.00 94.62 81 SER A N 1
ATOM 622 C CA . SER A 1 81 ? 17.204 1.559 -3.365 1.00 94.62 81 SER A CA 1
ATOM 623 C C . SER A 1 81 ? 15.849 1.838 -2.696 1.00 94.62 81 SER A C 1
ATOM 625 O O . SER A 1 81 ? 15.228 0.950 -2.108 1.00 94.62 81 SER A O 1
ATOM 627 N N . GLY A 1 82 ? 15.324 3.060 -2.836 1.00 94.06 82 GLY A N 1
ATOM 628 C CA . GLY A 1 82 ? 13.968 3.385 -2.395 1.00 94.06 82 GLY A CA 1
ATOM 629 C C . GLY A 1 82 ? 12.877 2.636 -3.174 1.00 94.06 82 GLY A C 1
ATOM 630 O O . GLY A 1 82 ? 11.867 2.233 -2.590 1.00 94.06 82 GLY A O 1
ATOM 631 N N . MET A 1 83 ? 13.066 2.427 -4.480 1.00 94.50 83 MET A N 1
ATOM 632 C CA . MET A 1 83 ? 12.149 1.638 -5.309 1.00 94.50 83 MET A CA 1
ATOM 633 C C . MET A 1 83 ? 12.172 0.153 -4.950 1.00 94.50 83 MET A C 1
ATOM 635 O O . MET A 1 83 ? 11.102 -0.438 -4.825 1.00 94.50 83 MET A O 1
ATOM 639 N N . GLU A 1 84 ? 13.341 -0.427 -4.688 1.00 93.38 84 GLU A N 1
ATOM 640 C CA . GLU A 1 84 ? 13.490 -1.814 -4.233 1.00 93.38 84 GLU A CA 1
ATOM 641 C C . GLU A 1 84 ? 12.700 -2.080 -2.944 1.00 93.38 84 GLU A C 1
ATOM 643 O O . GLU A 1 84 ? 11.958 -3.061 -2.864 1.00 93.38 84 GLU A O 1
ATOM 648 N N . CYS A 1 85 ? 12.746 -1.159 -1.974 1.00 91.38 85 CYS A N 1
ATOM 649 C CA . CYS A 1 85 ? 11.920 -1.231 -0.762 1.00 91.38 85 CYS A CA 1
ATOM 650 C C . CYS A 1 85 ? 10.410 -1.270 -1.071 1.00 91.38 85 CYS A C 1
ATOM 652 O O . CYS A 1 85 ? 9.648 -2.015 -0.445 1.00 91.38 85 CYS A O 1
ATOM 654 N N . ASN A 1 86 ? 9.954 -0.485 -2.052 1.00 91.88 86 ASN A N 1
ATOM 655 C CA . ASN A 1 86 ? 8.556 -0.514 -2.481 1.00 91.88 86 ASN A CA 1
ATOM 656 C C . ASN A 1 86 ? 8.216 -1.819 -3.218 1.00 91.88 86 ASN A C 1
ATOM 658 O O . ASN A 1 86 ? 7.144 -2.381 -2.991 1.00 91.88 86 ASN A O 1
ATOM 662 N N . PHE A 1 87 ? 9.110 -2.329 -4.070 1.00 93.00 87 PHE A N 1
ATOM 663 C CA . PHE A 1 87 ? 8.913 -3.594 -4.783 1.00 93.00 87 PHE A CA 1
ATOM 664 C C . PHE A 1 87 ? 8.806 -4.777 -3.821 1.00 93.00 87 PHE A C 1
ATOM 666 O O . PHE A 1 87 ? 7.894 -5.590 -3.967 1.00 93.00 87 PHE A O 1
ATOM 673 N N . ALA A 1 88 ? 9.646 -4.823 -2.784 1.00 89.94 88 ALA A N 1
ATOM 674 C CA . ALA A 1 88 ? 9.567 -5.836 -1.733 1.00 89.94 88 ALA A CA 1
ATOM 675 C C . ALA A 1 88 ? 8.186 -5.852 -1.053 1.00 89.94 88 ALA A C 1
ATOM 677 O O . ALA A 1 88 ? 7.626 -6.913 -0.778 1.00 89.94 88 ALA A O 1
ATOM 678 N N . THR A 1 89 ? 7.581 -4.675 -0.857 1.00 88.50 89 THR A N 1
ATOM 679 C CA . THR A 1 89 ? 6.228 -4.560 -0.288 1.00 88.50 89 THR A CA 1
ATOM 680 C C . THR A 1 89 ? 5.163 -5.163 -1.215 1.00 88.50 89 THR A C 1
ATOM 682 O O . THR A 1 89 ? 4.271 -5.873 -0.748 1.00 88.50 89 THR A O 1
ATOM 685 N N . ILE A 1 90 ? 5.267 -4.930 -2.529 1.00 89.81 90 ILE A N 1
ATOM 686 C CA . ILE A 1 90 ? 4.332 -5.451 -3.544 1.00 89.81 90 ILE A CA 1
ATOM 687 C C . ILE A 1 90 ? 4.452 -6.976 -3.681 1.00 89.81 90 ILE A C 1
ATOM 689 O O . ILE A 1 90 ? 3.441 -7.676 -3.767 1.00 89.81 90 ILE A O 1
ATOM 693 N N . LEU A 1 91 ? 5.685 -7.484 -3.694 1.00 88.31 91 LEU A N 1
ATOM 694 C CA . LEU A 1 91 ? 5.995 -8.901 -3.881 1.00 88.31 91 LEU A CA 1
ATOM 695 C C . LEU A 1 91 ? 5.786 -9.728 -2.606 1.00 88.31 91 LEU A C 1
ATOM 697 O O . LEU A 1 91 ? 5.647 -10.940 -2.698 1.00 88.31 91 LEU A O 1
ATOM 701 N N . SER A 1 92 ? 5.709 -9.094 -1.427 1.00 77.62 92 SER A N 1
ATOM 702 C CA . SER A 1 92 ? 5.490 -9.778 -0.141 1.00 77.62 92 SER A CA 1
ATOM 703 C C . SER A 1 92 ? 6.457 -10.957 0.099 1.00 77.62 92 SER A C 1
ATOM 705 O O . SER A 1 92 ? 6.067 -11.953 0.712 1.00 77.62 92 SER A O 1
ATOM 707 N N . GLY A 1 93 ? 7.702 -10.849 -0.378 1.00 71.31 93 GLY A N 1
ATOM 708 C CA . GLY A 1 93 ? 8.708 -11.913 -0.337 1.00 71.31 93 GLY A CA 1
ATOM 709 C C . GLY A 1 93 ? 10.143 -11.383 -0.382 1.00 71.31 93 GLY A C 1
ATOM 710 O O . GLY A 1 93 ? 10.369 -10.203 -0.649 1.00 71.31 93 GLY A O 1
ATOM 711 N N . ASP A 1 94 ? 11.099 -12.274 -0.111 1.00 64.06 94 ASP A N 1
ATOM 712 C CA . ASP A 1 94 ? 12.488 -11.910 0.212 1.00 64.06 94 ASP A CA 1
ATOM 713 C C . ASP A 1 94 ? 13.421 -11.780 -1.008 1.00 64.06 94 ASP A C 1
ATOM 715 O O . ASP A 1 94 ? 14.551 -11.319 -0.860 1.00 64.06 94 ASP A O 1
ATOM 719 N N . ASP A 1 95 ? 12.977 -12.159 -2.214 1.00 79.88 95 ASP A N 1
ATOM 720 C CA . ASP A 1 95 ? 13.837 -12.207 -3.408 1.00 79.88 95 ASP A CA 1
ATOM 721 C C . ASP A 1 95 ? 13.285 -11.365 -4.566 1.00 79.88 95 ASP A C 1
ATOM 723 O O . ASP A 1 95 ? 12.764 -11.874 -5.562 1.00 79.88 95 ASP A O 1
ATOM 727 N N . ILE A 1 96 ? 13.382 -10.041 -4.419 1.00 87.69 96 ILE A N 1
ATOM 728 C CA . ILE A 1 96 ? 12.980 -9.082 -5.457 1.00 87.69 96 ILE A CA 1
ATOM 729 C C . ILE A 1 96 ? 13.747 -9.296 -6.770 1.00 87.69 96 ILE A C 1
ATOM 731 O O . ILE A 1 96 ? 13.165 -9.144 -7.844 1.00 87.69 96 ILE A O 1
ATOM 735 N N . CYS A 1 97 ? 15.012 -9.717 -6.695 1.00 86.31 97 CYS A N 1
ATOM 736 C CA . CYS A 1 97 ? 15.895 -9.917 -7.845 1.00 86.31 97 CYS A CA 1
ATOM 737 C C . CYS A 1 97 ? 15.420 -11.059 -8.753 1.00 86.31 97 CYS A C 1
ATOM 739 O O . CYS A 1 97 ? 15.719 -11.083 -9.945 1.00 86.31 97 CYS A O 1
ATOM 741 N N . ASN A 1 98 ? 14.624 -11.993 -8.226 1.00 89.00 98 ASN A N 1
ATOM 742 C CA . ASN A 1 98 ? 13.979 -12.999 -9.062 1.00 89.00 98 ASN A CA 1
ATOM 743 C C . ASN A 1 98 ? 12.888 -12.423 -9.962 1.00 89.00 98 ASN A C 1
ATOM 745 O O . ASN A 1 98 ? 12.587 -13.047 -10.980 1.00 89.00 98 ASN A O 1
ATOM 749 N N . TYR A 1 99 ? 12.305 -11.275 -9.619 1.00 92.25 99 TYR A N 1
ATOM 750 C CA . TYR A 1 99 ? 11.162 -10.694 -10.322 1.00 92.25 99 TYR A CA 1
ATOM 751 C C . TYR A 1 99 ? 11.510 -9.458 -11.132 1.00 92.25 99 TYR A C 1
ATOM 753 O O . TYR A 1 99 ? 10.861 -9.227 -12.153 1.00 92.25 99 TYR A O 1
ATOM 761 N N . VAL A 1 100 ? 12.489 -8.673 -10.687 1.00 93.81 100 VAL A N 1
ATOM 762 C CA . VAL A 1 100 ? 12.879 -7.431 -11.347 1.00 93.81 100 VAL A CA 1
ATOM 763 C C . VAL A 1 100 ? 14.371 -7.401 -11.655 1.00 93.81 100 VAL A C 1
ATOM 765 O O . VAL A 1 100 ? 15.186 -7.791 -10.824 1.00 93.81 100 VAL A O 1
ATOM 768 N N . ASP A 1 101 ? 14.714 -6.917 -12.844 1.00 95.31 101 ASP A N 1
ATOM 769 C CA . ASP A 1 101 ? 16.092 -6.662 -13.265 1.00 95.31 101 ASP A CA 1
ATOM 770 C C . ASP A 1 101 ? 16.180 -5.263 -13.888 1.00 95.31 101 ASP A C 1
ATOM 772 O O . ASP A 1 101 ? 15.403 -4.915 -14.782 1.00 95.31 101 ASP A O 1
ATOM 776 N N . PHE A 1 102 ? 17.069 -4.426 -13.361 1.00 96.25 102 PHE A N 1
ATOM 777 C CA . PHE A 1 102 ? 17.191 -3.024 -13.748 1.00 96.25 102 PHE A CA 1
ATOM 778 C C . PHE A 1 102 ? 18.442 -2.810 -14.587 1.00 96.25 102 PHE A C 1
ATOM 780 O O . PHE A 1 102 ? 19.549 -3.174 -14.196 1.00 96.25 102 PHE A O 1
ATOM 787 N N . VAL A 1 103 ? 18.265 -2.141 -15.722 1.00 96.38 103 VAL A N 1
ATOM 788 C CA . VAL A 1 103 ? 19.333 -1.806 -16.655 1.00 96.38 103 VAL A CA 1
ATOM 789 C C . VAL A 1 103 ? 19.305 -0.309 -16.936 1.00 96.38 103 VAL A C 1
ATOM 791 O O . VAL A 1 103 ? 18.331 0.224 -17.471 1.00 96.38 103 VAL A O 1
ATOM 794 N N . GLY A 1 104 ? 20.403 0.362 -16.603 1.00 94.50 104 GLY A N 1
ATOM 795 C CA . GLY A 1 104 ? 20.619 1.773 -16.900 1.00 94.50 104 GLY A CA 1
ATOM 796 C C . GLY A 1 104 ? 21.692 2.395 -16.011 1.00 94.50 104 GLY A C 1
ATOM 797 O O . GLY A 1 104 ? 21.968 1.915 -14.913 1.00 94.50 104 GLY A O 1
ATOM 798 N N . ASN A 1 105 ? 22.283 3.480 -16.492 1.00 94.94 105 ASN A N 1
ATOM 799 C CA . ASN A 1 105 ? 23.232 4.334 -15.787 1.00 94.94 105 ASN A CA 1
ATOM 800 C C . ASN A 1 105 ? 22.619 5.716 -15.585 1.00 94.94 105 ASN A C 1
ATOM 802 O O . ASN A 1 105 ? 21.767 6.132 -16.353 1.00 94.94 105 ASN A O 1
ATOM 806 N N . PHE A 1 106 ? 23.057 6.460 -14.572 1.00 94.19 106 PHE A N 1
ATOM 807 C CA . PHE A 1 106 ? 22.453 7.751 -14.201 1.00 94.19 106 PHE A CA 1
ATOM 808 C C . PHE A 1 106 ? 22.419 8.804 -15.329 1.00 94.19 106 PHE A C 1
ATOM 810 O O . PHE A 1 106 ? 21.610 9.733 -15.269 1.00 94.19 106 PHE A O 1
ATOM 817 N N . ASP A 1 107 ? 23.299 8.674 -16.321 1.00 94.19 107 ASP A N 1
ATOM 818 C CA . ASP A 1 107 ? 23.433 9.518 -17.505 1.00 94.19 107 ASP A CA 1
ATOM 819 C C . ASP A 1 107 ? 22.784 8.919 -18.762 1.00 94.19 107 ASP A C 1
ATOM 821 O O . ASP A 1 107 ? 22.900 9.502 -19.835 1.00 94.19 107 ASP A O 1
ATOM 825 N N . ASP A 1 108 ? 22.049 7.813 -18.650 1.00 96.19 108 ASP A N 1
ATOM 826 C CA . ASP A 1 108 ? 21.238 7.297 -19.747 1.00 96.19 108 ASP A CA 1
ATOM 827 C C . ASP A 1 108 ? 19.925 8.096 -19.879 1.00 96.19 108 ASP A C 1
ATOM 829 O O . ASP A 1 108 ? 19.315 8.477 -18.871 1.00 96.19 108 ASP A O 1
ATOM 833 N N . PRO A 1 109 ? 19.432 8.335 -21.111 1.00 96.56 109 PRO A N 1
ATOM 834 C CA . PRO A 1 109 ? 18.141 8.989 -21.335 1.00 96.56 109 PRO A CA 1
ATOM 835 C C . PRO A 1 109 ? 16.951 8.096 -20.953 1.00 96.56 109 PRO A C 1
ATOM 837 O O . PRO A 1 109 ? 15.853 8.596 -20.715 1.00 96.56 109 PRO A O 1
ATOM 840 N N . HIS A 1 110 ? 17.161 6.778 -20.902 1.00 97.44 110 HIS A N 1
ATOM 841 C CA . HIS A 1 110 ? 16.142 5.802 -20.542 1.00 97.44 110 HIS A CA 1
ATOM 842 C C . HIS A 1 110 ? 16.728 4.720 -19.644 1.00 97.44 110 HIS A C 1
ATOM 844 O O . HIS A 1 110 ? 17.844 4.258 -19.876 1.00 97.44 110 HIS A O 1
ATOM 850 N N . PHE A 1 111 ? 15.930 4.261 -18.688 1.00 97.75 111 PHE A N 1
ATOM 851 C CA . PHE A 1 111 ? 16.191 3.045 -17.929 1.00 97.75 111 PHE A CA 1
ATOM 852 C C . PHE A 1 111 ? 15.201 1.958 -18.328 1.00 97.75 111 PHE A C 1
ATOM 854 O O . PHE A 1 111 ? 14.070 2.245 -18.730 1.00 97.75 111 PHE A O 1
ATOM 861 N N . TYR A 1 112 ? 15.601 0.708 -18.151 1.00 97.31 112 TYR A N 1
ATOM 862 C CA . TYR A 1 112 ? 14.773 -0.453 -18.431 1.00 97.31 112 TYR A CA 1
ATOM 863 C C . TYR A 1 112 ? 14.626 -1.266 -17.157 1.00 97.31 112 TYR A C 1
ATOM 865 O O . TYR A 1 112 ? 15.614 -1.621 -16.521 1.00 97.31 112 TYR A O 1
ATOM 873 N N . LEU A 1 113 ? 13.386 -1.558 -16.787 1.00 97.38 113 LEU A N 1
ATOM 874 C CA . LEU A 1 113 ? 13.073 -2.476 -15.707 1.00 97.38 113 LEU A CA 1
ATOM 875 C C . LEU A 1 113 ? 12.332 -3.670 -16.294 1.00 97.38 113 LEU A C 1
ATOM 877 O O . LEU A 1 113 ? 11.197 -3.572 -16.761 1.00 97.38 113 LEU A O 1
ATOM 881 N N . PHE A 1 114 ? 13.011 -4.797 -16.275 1.00 96.56 114 PHE A N 1
ATOM 882 C CA . PHE A 1 114 ? 12.530 -6.088 -16.712 1.00 96.56 114 PHE A CA 1
ATOM 883 C C . PHE A 1 114 ? 11.729 -6.720 -15.580 1.00 96.56 114 PHE A C 1
ATOM 885 O O . PHE A 1 114 ? 12.265 -6.932 -14.500 1.00 96.56 114 PHE A O 1
ATOM 892 N N . VAL A 1 115 ? 10.444 -6.998 -15.801 1.00 95.81 115 VAL A N 1
ATOM 893 C CA . VAL A 1 115 ? 9.521 -7.478 -14.762 1.00 95.81 115 VAL A CA 1
ATOM 894 C C . VAL A 1 115 ? 8.975 -8.843 -15.165 1.00 95.81 115 VAL A C 1
ATOM 896 O O . VAL A 1 115 ? 8.386 -8.994 -16.234 1.00 95.81 115 VAL A O 1
ATOM 899 N N . LYS A 1 116 ? 9.157 -9.862 -14.326 1.00 93.88 116 LYS A N 1
ATOM 900 C CA . LYS A 1 116 ? 8.552 -11.188 -14.534 1.00 93.88 116 LYS A CA 1
ATOM 901 C C . LYS A 1 116 ? 7.088 -11.203 -14.093 1.00 93.88 116 LYS A C 1
ATOM 903 O O . LYS A 1 116 ? 6.628 -10.300 -13.406 1.00 93.88 116 LYS A O 1
ATOM 908 N N . SER A 1 117 ? 6.352 -12.246 -14.470 1.00 92.44 117 SER A N 1
ATOM 909 C CA . SER A 1 117 ? 5.019 -12.483 -13.906 1.00 92.44 117 SER A CA 1
ATOM 910 C C . SER A 1 117 ? 5.119 -12.757 -12.405 1.00 92.44 117 SER A C 1
ATOM 912 O O . SER A 1 117 ? 5.985 -13.515 -11.971 1.00 92.44 117 SER A O 1
ATOM 914 N N . GLY A 1 118 ? 4.207 -12.180 -11.627 1.00 90.62 118 GLY A N 1
ATOM 915 C CA . GLY A 1 118 ? 4.021 -12.525 -10.224 1.00 90.62 118 GLY A CA 1
ATOM 916 C C . GLY A 1 118 ? 3.434 -13.930 -10.077 1.00 90.62 118 GLY A C 1
ATOM 917 O O . GLY A 1 118 ? 2.662 -14.385 -10.924 1.00 90.62 118 GLY A O 1
ATOM 918 N N . GLU A 1 119 ? 3.787 -14.617 -8.992 1.00 88.56 119 GLU A N 1
ATOM 919 C CA . GLU A 1 119 ? 3.208 -15.922 -8.630 1.00 88.56 119 GLU A CA 1
ATOM 920 C C . GLU A 1 119 ? 1.784 -15.802 -8.069 1.00 88.56 119 GLU A C 1
ATOM 922 O O . GLU A 1 119 ? 1.016 -16.764 -8.044 1.00 88.56 119 GLU A O 1
ATOM 927 N N . HIS A 1 120 ? 1.426 -14.608 -7.610 1.00 89.12 120 HIS A N 1
ATOM 928 C CA . HIS A 1 120 ? 0.125 -14.282 -7.061 1.00 89.12 120 HIS A CA 1
ATOM 929 C C . HIS A 1 120 ? -0.299 -12.875 -7.469 1.00 89.12 120 HIS A C 1
ATOM 931 O O . HIS A 1 120 ? 0.493 -12.105 -8.008 1.00 89.12 120 HIS A O 1
ATOM 937 N N . LEU A 1 121 ? -1.551 -12.524 -7.164 1.00 89.50 121 LEU A N 1
ATOM 938 C CA . LEU A 1 121 ? -2.034 -11.162 -7.345 1.00 89.50 121 LEU A CA 1
ATOM 939 C C . LEU A 1 121 ? -1.190 -10.205 -6.490 1.00 89.50 121 LEU A C 1
ATOM 941 O O . LEU A 1 121 ? -1.192 -10.281 -5.259 1.00 89.50 121 LEU A O 1
ATOM 945 N N . CYS A 1 122 ? -0.464 -9.319 -7.153 1.00 92.44 122 CYS A N 1
ATOM 946 C CA . CYS A 1 122 ? 0.291 -8.235 -6.551 1.00 92.44 122 CYS A CA 1
ATOM 947 C C . CYS A 1 122 ? -0.605 -6.997 -6.429 1.00 92.44 122 CYS A C 1
ATOM 949 O O . CYS A 1 122 ? -1.419 -6.711 -7.305 1.00 92.44 122 CYS A O 1
ATOM 951 N N . THR A 1 123 ? -0.461 -6.228 -5.355 1.00 92.50 123 THR A N 1
ATOM 952 C CA . THR A 1 123 ? -1.156 -4.942 -5.201 1.00 92.50 123 THR A CA 1
ATOM 953 C C . THR A 1 123 ? -0.252 -3.934 -4.509 1.00 92.50 123 THR A C 1
ATOM 955 O O . THR A 1 123 ? 0.656 -4.305 -3.769 1.00 92.50 123 THR A O 1
ATOM 958 N N . LEU A 1 124 ? -0.517 -2.649 -4.743 1.00 91.56 124 LEU A N 1
ATOM 959 C CA . LEU A 1 124 ? 0.154 -1.555 -4.038 1.00 91.56 124 LEU A CA 1
ATOM 960 C C . LEU A 1 124 ? -0.377 -1.384 -2.614 1.00 91.56 124 LEU A C 1
ATOM 962 O O . LEU A 1 124 ? 0.363 -1.007 -1.712 1.00 91.56 124 LEU A O 1
ATOM 966 N N . ASP A 1 125 ? -1.673 -1.628 -2.434 1.00 90.62 125 ASP A N 1
ATOM 967 C CA . ASP A 1 125 ? -2.354 -1.560 -1.150 1.00 90.62 125 ASP A CA 1
ATOM 968 C C . ASP A 1 125 ? -3.595 -2.456 -1.216 1.00 90.62 125 ASP A C 1
ATOM 970 O O . ASP A 1 125 ? -4.364 -2.417 -2.178 1.00 90.62 125 ASP A O 1
ATOM 974 N N . TYR A 1 126 ? -3.795 -3.279 -0.192 1.00 90.69 126 TYR A N 1
ATOM 975 C CA . TYR A 1 126 ? -5.017 -4.070 -0.045 1.00 90.69 126 TYR A CA 1
ATOM 976 C C . TYR A 1 126 ? -6.180 -3.230 0.501 1.00 90.69 126 TYR A C 1
ATOM 978 O O . TYR A 1 126 ? -7.310 -3.710 0.543 1.00 90.69 126 TYR A O 1
ATOM 986 N N . HIS A 1 127 ? -5.902 -2.018 1.001 1.00 91.44 127 HIS A N 1
ATOM 987 C CA . HIS A 1 127 ? -6.827 -1.169 1.760 1.00 91.44 127 HIS A CA 1
ATOM 988 C C . HIS A 1 127 ? -7.532 -1.926 2.897 1.00 91.44 127 HIS A C 1
ATOM 990 O O . HIS A 1 127 ? -8.633 -1.598 3.342 1.00 91.44 127 HIS A O 1
ATOM 996 N N . CYS A 1 128 ? -6.851 -2.952 3.394 1.00 92.56 128 CYS A N 1
ATOM 997 C CA . CYS A 1 128 ? -7.341 -3.900 4.367 1.00 92.56 128 CYS A CA 1
ATOM 998 C C . CYS A 1 128 ? -6.412 -3.852 5.575 1.00 92.56 128 CYS A C 1
ATOM 1000 O O . CYS A 1 128 ? -5.184 -3.799 5.445 1.00 92.56 128 CYS A O 1
ATOM 1002 N N . ARG A 1 129 ? -7.006 -3.821 6.765 1.00 95.31 129 ARG A N 1
ATOM 1003 C CA . ARG A 1 129 ? -6.273 -3.707 8.024 1.00 95.31 129 ARG A CA 1
ATOM 1004 C C . ARG A 1 129 ? -6.640 -4.822 8.981 1.00 95.31 129 ARG A C 1
ATOM 1006 O O . ARG A 1 129 ? -7.707 -5.419 8.869 1.00 95.31 129 ARG A O 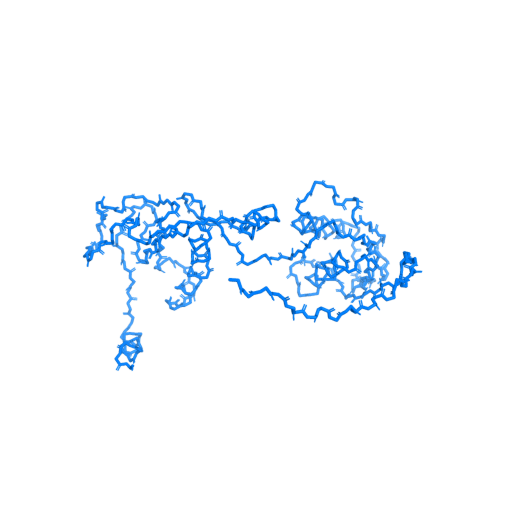1
ATOM 1013 N N . LEU A 1 130 ? -5.748 -5.060 9.932 1.00 94.50 130 LEU A N 1
ATOM 1014 C CA . LEU A 1 130 ? -5.970 -5.912 11.091 1.00 94.50 130 LEU A CA 1
ATOM 1015 C C . LEU A 1 130 ? -5.604 -5.143 12.368 1.00 94.50 130 LEU A C 1
ATOM 1017 O O . LEU A 1 130 ? -4.652 -4.348 12.353 1.00 94.50 130 LEU A O 1
ATOM 1021 N N . PRO A 1 131 ? -6.346 -5.350 13.467 1.00 94.31 131 PRO A N 1
ATOM 1022 C CA . PRO A 1 131 ? -6.061 -4.693 14.726 1.00 94.31 131 PRO A CA 1
ATOM 1023 C C . PRO A 1 131 ? -4.854 -5.352 15.395 1.00 94.31 131 PRO A C 1
ATOM 1025 O O . PRO A 1 131 ? -4.641 -6.564 15.304 1.00 94.31 131 PRO A O 1
ATOM 1028 N N . THR A 1 132 ? -4.061 -4.537 16.071 1.00 92.00 132 THR A N 1
ATOM 1029 C CA . THR A 1 132 ? -3.091 -4.964 17.081 1.00 92.00 132 THR A CA 1
ATOM 1030 C C . THR A 1 132 ? -3.607 -4.525 18.450 1.00 92.00 132 THR A C 1
ATOM 1032 O O . THR A 1 132 ? -4.681 -3.933 18.546 1.00 92.00 132 THR A O 1
ATOM 1035 N N . ASP A 1 133 ? -2.877 -4.823 19.522 1.00 89.56 133 ASP A N 1
ATOM 1036 C CA . ASP A 1 133 ? -3.313 -4.423 20.865 1.00 89.56 133 ASP A CA 1
ATOM 1037 C C . ASP A 1 133 ? -3.323 -2.894 21.059 1.00 89.56 133 ASP A C 1
ATOM 1039 O O . ASP A 1 133 ? -4.064 -2.388 21.890 1.00 89.56 133 ASP A O 1
ATOM 1043 N N . THR A 1 134 ? -2.563 -2.147 20.253 1.00 88.88 134 THR A N 1
ATOM 1044 C CA . THR A 1 134 ? -2.373 -0.691 20.405 1.00 88.88 134 THR A CA 1
ATOM 1045 C C . THR A 1 134 ? -2.621 0.112 19.125 1.00 88.88 134 THR A C 1
ATOM 1047 O O . THR A 1 134 ? -2.494 1.332 19.110 1.00 88.88 134 THR A O 1
ATOM 1050 N N . ALA A 1 135 ? -2.888 -0.548 17.994 1.00 90.88 135 ALA A N 1
ATOM 1051 C CA . ALA A 1 135 ? -2.980 0.117 16.698 1.00 90.88 135 ALA A CA 1
ATOM 1052 C C . ALA A 1 135 ? -3.683 -0.754 15.645 1.00 90.88 135 ALA A C 1
ATOM 1054 O O . ALA A 1 135 ? -4.360 -1.740 15.928 1.00 90.88 135 ALA A O 1
ATOM 1055 N N . THR A 1 136 ? -3.515 -0.378 14.378 1.00 93.06 136 THR A N 1
ATOM 1056 C CA . THR A 1 136 ? -3.873 -1.208 13.225 1.00 93.06 136 THR A CA 1
ATOM 1057 C C . THR A 1 136 ? -2.714 -1.239 12.243 1.00 93.06 136 THR A C 1
ATOM 1059 O O . THR A 1 136 ? -2.043 -0.225 12.031 1.00 93.06 136 THR A O 1
ATOM 1062 N N . HIS A 1 137 ? -2.515 -2.379 11.591 1.00 93.75 137 HIS A N 1
ATOM 1063 C CA . HIS A 1 137 ? -1.530 -2.536 10.523 1.00 93.75 137 HIS A CA 1
ATOM 1064 C C . HIS A 1 137 ? -2.220 -2.915 9.212 1.00 93.75 137 HIS A C 1
ATOM 1066 O O . HIS A 1 137 ? -3.311 -3.489 9.215 1.00 93.75 137 HIS A O 1
ATOM 1072 N N . THR A 1 138 ? -1.606 -2.548 8.091 1.00 92.88 138 THR A N 1
ATOM 1073 C CA . THR A 1 138 ? -2.026 -2.981 6.754 1.00 92.88 138 THR A CA 1
ATOM 1074 C C . THR A 1 138 ? -1.703 -4.455 6.564 1.00 92.88 138 THR A C 1
ATOM 1076 O O . THR A 1 138 ? -0.668 -4.931 7.029 1.00 92.88 138 THR A O 1
ATOM 1079 N N . VAL A 1 139 ? -2.588 -5.188 5.895 1.00 91.50 139 VAL A N 1
ATOM 1080 C CA . VAL A 1 139 ? -2.380 -6.620 5.657 1.00 91.50 139 VAL A CA 1
ATOM 1081 C C . VAL A 1 139 ? -1.314 -6.865 4.589 1.00 91.50 139 VAL A C 1
ATOM 1083 O O . VAL A 1 139 ? -1.213 -6.123 3.615 1.00 91.50 139 VAL A O 1
ATOM 1086 N N . THR A 1 140 ? -0.542 -7.936 4.769 1.00 89.75 140 THR A N 1
ATOM 1087 C CA . THR A 1 140 ? 0.323 -8.514 3.730 1.00 89.75 140 THR A CA 1
ATOM 1088 C C . THR A 1 140 ? -0.487 -9.424 2.808 1.00 89.75 140 THR A C 1
ATOM 1090 O O . THR A 1 140 ? -1.612 -9.801 3.154 1.00 89.75 140 THR A O 1
ATOM 1093 N N . TYR A 1 141 ? 0.098 -9.859 1.687 1.00 89.38 141 TYR A N 1
ATOM 1094 C CA . TYR A 1 141 ? -0.517 -10.865 0.811 1.00 89.38 141 TYR A CA 1
ATOM 1095 C C . TYR A 1 141 ? -0.982 -12.108 1.586 1.00 89.38 141 TYR A C 1
ATOM 1097 O O . TYR A 1 141 ? -2.152 -12.483 1.527 1.00 89.38 141 TYR A O 1
ATOM 1105 N N . ALA A 1 142 ? -0.099 -12.701 2.397 1.00 89.31 142 ALA A N 1
ATOM 1106 C CA . ALA A 1 142 ? -0.422 -13.903 3.165 1.00 89.31 142 ALA A CA 1
ATOM 1107 C C . ALA A 1 142 ? -1.611 -13.695 4.123 1.00 89.31 142 ALA A C 1
ATOM 1109 O O . ALA A 1 142 ? -2.460 -14.576 4.272 1.00 89.31 142 ALA A O 1
ATOM 1110 N N . SER A 1 143 ? -1.695 -12.528 4.767 1.00 91.06 143 SER A N 1
ATOM 1111 C CA . SER A 1 143 ? -2.820 -12.178 5.640 1.00 91.06 143 SER A CA 1
ATOM 1112 C C . SER A 1 143 ? -4.105 -11.921 4.851 1.00 91.06 143 SER A C 1
ATOM 1114 O O . SER A 1 143 ? -5.167 -12.376 5.272 1.00 91.06 143 SER A O 1
ATOM 1116 N N . ALA A 1 144 ? -4.022 -11.255 3.697 1.00 92.00 144 ALA A N 1
ATOM 1117 C CA . ALA A 1 144 ? -5.161 -11.030 2.812 1.00 92.00 144 ALA A CA 1
ATOM 1118 C C . ALA A 1 144 ? -5.747 -12.357 2.306 1.00 92.00 144 ALA A C 1
ATOM 1120 O O . ALA A 1 144 ? -6.950 -12.578 2.423 1.00 92.00 144 ALA A O 1
ATOM 1121 N N . VAL A 1 145 ? -4.902 -13.293 1.858 1.00 91.56 145 VAL A N 1
ATOM 1122 C CA . VAL A 1 145 ? -5.336 -14.639 1.453 1.00 91.56 145 VAL A CA 1
ATOM 1123 C C . VAL A 1 145 ? -6.039 -15.355 2.603 1.00 91.56 145 VAL A C 1
ATOM 1125 O O . VAL A 1 145 ? -7.120 -15.907 2.402 1.00 91.56 145 VAL A O 1
ATOM 1128 N N . LYS A 1 146 ? -5.488 -15.315 3.823 1.00 91.50 146 LYS A N 1
ATOM 1129 C CA . LYS A 1 146 ? -6.132 -15.914 5.007 1.00 91.50 146 LYS A CA 1
ATOM 1130 C C . LYS A 1 146 ? -7.499 -15.301 5.302 1.00 91.50 146 LYS A C 1
ATOM 1132 O O . LYS A 1 146 ? -8.406 -16.033 5.681 1.00 91.50 146 LYS A O 1
ATOM 1137 N N . LEU A 1 147 ? -7.658 -13.988 5.134 1.00 91.12 147 LEU A N 1
ATOM 1138 C CA . LEU A 1 147 ? -8.943 -13.310 5.318 1.00 91.12 147 LEU A CA 1
ATOM 1139 C C . LEU A 1 147 ? -9.955 -13.714 4.243 1.00 91.12 147 LEU A C 1
ATOM 1141 O O . LEU A 1 147 ? -11.071 -14.097 4.580 1.00 91.12 147 LEU A O 1
ATOM 1145 N N . CYS A 1 148 ? -9.558 -13.699 2.970 1.00 90.00 148 CYS A N 1
ATOM 1146 C CA . CYS A 1 148 ? -10.438 -14.037 1.850 1.00 90.00 148 CYS A CA 1
ATOM 1147 C C . CYS A 1 148 ? -10.835 -15.520 1.814 1.00 90.00 148 CYS A C 1
ATOM 1149 O O . CYS A 1 148 ? -11.906 -15.857 1.319 1.00 90.00 148 CYS A O 1
ATOM 1151 N N . THR A 1 149 ? -9.988 -16.411 2.334 1.00 91.31 149 THR A N 1
ATOM 1152 C CA . THR A 1 149 ? -10.244 -17.862 2.374 1.00 91.31 149 THR A CA 1
ATOM 1153 C C . THR A 1 149 ? -10.880 -18.332 3.680 1.00 91.31 149 THR A C 1
ATOM 1155 O O . THR A 1 149 ? -11.212 -19.513 3.810 1.00 91.31 149 THR A O 1
ATOM 1158 N N . ARG A 1 150 ? -11.071 -17.437 4.659 1.00 84.50 150 ARG A N 1
ATOM 1159 C CA . ARG A 1 150 ? -11.621 -17.786 5.969 1.00 84.50 150 ARG A CA 1
ATOM 1160 C C . ARG A 1 150 ? -13.047 -18.313 5.822 1.00 84.50 150 ARG A C 1
ATOM 1162 O O . ARG A 1 150 ? -13.973 -17.569 5.520 1.00 84.50 150 ARG A O 1
ATOM 1169 N N . GLN A 1 151 ? -13.226 -19.595 6.120 1.00 71.12 151 GLN A N 1
ATOM 1170 C CA . GLN A 1 151 ? -14.539 -20.208 6.294 1.00 71.12 151 GLN A CA 1
ATOM 1171 C C . GLN A 1 151 ? -14.886 -20.220 7.787 1.00 71.12 151 GLN A C 1
ATOM 1173 O O . GLN A 1 151 ? -14.061 -20.597 8.619 1.00 71.12 151 GLN A O 1
ATOM 1178 N N . GLY A 1 152 ? -16.087 -19.777 8.153 1.00 67.69 152 GLY A N 1
ATOM 1179 C CA . GLY A 1 152 ? -16.528 -19.778 9.546 1.00 67.69 152 GLY A CA 1
ATOM 1180 C C . GLY A 1 152 ? -17.793 -18.965 9.789 1.00 67.69 152 GLY A C 1
ATOM 1181 O O . GLY A 1 152 ? -18.245 -18.208 8.934 1.00 67.69 152 GLY A O 1
ATOM 1182 N N . THR A 1 153 ? -18.361 -19.130 10.979 1.00 67.62 153 THR A N 1
ATOM 1183 C CA . THR A 1 153 ? -19.517 -18.367 11.457 1.00 67.62 153 THR A CA 1
ATOM 1184 C C . THR A 1 153 ? -19.077 -17.010 11.996 1.00 67.62 153 THR A C 1
ATOM 1186 O O . THR A 1 153 ? -18.128 -16.921 12.779 1.00 67.62 153 THR A O 1
ATOM 1189 N N . THR A 1 154 ? -19.784 -15.952 11.607 1.00 70.31 154 THR A N 1
ATOM 1190 C CA . THR A 1 154 ? -19.603 -14.597 12.140 1.00 70.31 154 THR A CA 1
ATOM 1191 C C . THR A 1 154 ? -19.748 -14.596 13.661 1.00 70.31 154 THR A C 1
ATOM 1193 O O . THR A 1 154 ? -20.717 -15.149 14.187 1.00 70.31 154 THR A O 1
ATOM 1196 N N . LYS A 1 155 ? -18.811 -13.965 14.380 1.00 76.69 155 LYS A N 1
ATOM 1197 C CA . LYS A 1 155 ? -18.986 -13.726 15.818 1.00 76.69 155 LYS A CA 1
ATOM 1198 C C . LYS A 1 155 ? -20.127 -12.728 16.022 1.00 76.69 155 LYS A C 1
ATOM 1200 O O . LYS A 1 155 ? -20.223 -11.743 15.295 1.00 76.69 155 LYS A O 1
ATOM 1205 N N . SER A 1 156 ? -20.993 -13.001 16.995 1.00 81.44 156 SER A N 1
ATOM 1206 C CA . SER A 1 156 ? -22.087 -12.092 17.336 1.00 81.44 156 SER A CA 1
ATOM 1207 C C . SER A 1 156 ? -21.538 -10.811 17.962 1.00 81.44 156 SER A C 1
ATOM 1209 O O . SER A 1 156 ? -20.658 -10.871 18.820 1.00 81.44 156 SER A O 1
ATOM 1211 N N . LEU A 1 157 ? -22.115 -9.661 17.604 1.00 78.50 157 LEU A N 1
ATOM 1212 C CA . LEU A 1 157 ? -21.814 -8.380 18.254 1.00 78.50 157 LEU A CA 1
ATOM 1213 C C . LEU A 1 157 ? -22.169 -8.386 19.747 1.00 78.50 157 LEU A C 1
ATOM 1215 O O . LEU A 1 157 ? -21.592 -7.628 20.517 1.00 78.50 157 LEU A O 1
ATOM 1219 N N . SER A 1 158 ? -23.064 -9.280 20.178 1.00 79.44 158 SER A N 1
ATOM 1220 C CA . SER A 1 158 ? -23.388 -9.474 21.597 1.00 79.44 158 SER A CA 1
ATOM 1221 C C . SER A 1 158 ? -22.215 -10.001 22.431 1.00 79.44 158 SER A C 1
ATOM 1223 O O . SER A 1 158 ? -22.312 -10.034 23.652 1.00 79.44 158 SER A O 1
ATOM 1225 N N . CYS A 1 159 ? -21.132 -10.455 21.795 1.00 79.88 159 CYS A N 1
ATOM 1226 C CA . CYS A 1 159 ? -19.910 -10.890 22.468 1.00 79.88 159 CYS A CA 1
ATOM 1227 C C . CYS A 1 159 ? -18.899 -9.749 22.676 1.00 79.88 159 CYS A C 1
ATOM 1229 O O . CYS A 1 159 ? -17.822 -10.001 23.213 1.00 79.88 159 CYS A O 1
ATOM 1231 N N . LEU A 1 160 ? -19.204 -8.527 22.224 1.00 82.44 160 LEU A N 1
ATOM 1232 C CA . LEU A 1 160 ? -18.348 -7.363 22.441 1.00 82.44 160 LEU A CA 1
ATOM 1233 C C . LEU A 1 160 ? -18.453 -6.852 23.886 1.00 82.44 160 LEU A C 1
ATOM 1235 O O . LEU A 1 160 ? -19.486 -7.048 24.532 1.00 82.44 160 LEU A O 1
ATOM 1239 N N . PRO A 1 161 ? -17.417 -6.152 24.386 1.00 77.38 161 PRO A N 1
ATOM 1240 C CA . PRO A 1 161 ? -17.495 -5.439 25.654 1.00 77.38 161 PRO A CA 1
ATOM 1241 C C . PRO A 1 161 ? -18.714 -4.512 25.699 1.00 77.38 161 PRO A C 1
ATOM 1243 O O . PRO A 1 161 ? -19.080 -3.896 24.690 1.00 77.38 161 PRO A O 1
ATOM 1246 N N . THR A 1 162 ? -19.339 -4.406 26.870 1.00 82.12 162 THR A N 1
ATOM 1247 C CA . THR A 1 162 ? -20.446 -3.473 27.096 1.00 82.12 162 THR A CA 1
ATOM 1248 C C . THR A 1 162 ? -19.977 -2.044 26.873 1.00 82.12 162 THR A C 1
ATOM 1250 O O . THR A 1 162 ? -18.928 -1.649 27.375 1.00 82.12 162 THR A O 1
ATOM 1253 N N . ILE A 1 163 ? -20.768 -1.267 26.137 1.00 84.25 163 ILE A N 1
ATOM 1254 C CA . ILE A 1 163 ? -20.463 0.134 25.857 1.00 84.25 163 ILE A CA 1
ATOM 1255 C C . ILE A 1 163 ? -20.894 0.971 27.070 1.00 84.25 163 ILE A C 1
ATOM 1257 O O . ILE A 1 163 ? -22.068 0.900 27.447 1.00 84.25 163 ILE A O 1
ATOM 1261 N N . PRO A 1 164 ? -20.000 1.775 27.669 1.00 85.94 164 PRO A N 1
ATOM 1262 C CA . PRO A 1 164 ? -20.392 2.734 28.694 1.00 85.94 164 PRO A CA 1
ATOM 1263 C C . PRO A 1 164 ? -21.354 3.766 28.109 1.00 85.94 164 PRO A C 1
ATOM 1265 O O . PRO A 1 164 ? -21.137 4.285 27.015 1.00 85.94 164 PRO A O 1
ATOM 1268 N N . THR A 1 165 ? -22.431 4.063 28.830 1.00 85.62 165 THR A N 1
ATOM 1269 C CA . THR A 1 165 ? -23.447 5.031 28.387 1.00 85.62 165 THR A CA 1
ATOM 1270 C C . THR A 1 165 ? -23.226 6.428 28.955 1.00 85.62 165 THR A C 1
ATOM 1272 O O . THR A 1 165 ? -23.892 7.369 28.531 1.00 85.62 165 THR A O 1
ATOM 1275 N N . ILE A 1 166 ? -22.338 6.566 29.941 1.00 87.12 166 ILE A N 1
ATOM 1276 C CA . ILE A 1 166 ? -22.062 7.817 30.646 1.00 87.12 166 ILE A CA 1
ATOM 1277 C C . ILE A 1 166 ? -20.549 7.971 30.739 1.00 87.12 166 ILE A C 1
ATOM 1279 O O . ILE A 1 166 ? -19.851 7.019 31.070 1.00 87.12 166 ILE A O 1
ATOM 1283 N N . PHE A 1 167 ? -20.068 9.177 30.455 1.00 89.06 167 PHE A N 1
ATOM 1284 C CA . PHE A 1 167 ? -18.662 9.544 30.542 1.00 89.06 167 PHE A CA 1
ATOM 1285 C C . PHE A 1 167 ? -18.535 10.842 31.336 1.00 89.06 167 PHE A C 1
ATOM 1287 O O . PHE A 1 167 ? -19.363 11.743 31.184 1.00 89.06 167 PHE A O 1
ATOM 1294 N N . TYR A 1 168 ? -17.490 10.951 32.156 1.00 90.88 168 TYR A N 1
ATOM 1295 C CA . TYR A 1 168 ? -17.200 12.157 32.930 1.00 90.88 168 TYR A CA 1
ATOM 1296 C C . TYR A 1 168 ? -15.854 12.739 32.502 1.00 90.88 168 TYR A C 1
ATOM 1298 O O . TYR A 1 168 ? -14.834 12.051 32.542 1.00 90.88 168 TYR A O 1
ATOM 1306 N N . TYR A 1 169 ? -15.855 14.010 32.097 1.00 91.81 169 TYR A N 1
ATOM 1307 C CA . TYR A 1 169 ? -14.649 14.711 31.655 1.00 91.81 169 TYR A CA 1
ATOM 1308 C C . TYR A 1 169 ? -13.532 14.653 32.710 1.00 91.81 169 TYR A C 1
ATOM 1310 O O . TYR A 1 169 ? -13.778 14.835 33.902 1.00 91.81 169 TYR A O 1
ATOM 1318 N N . GLY A 1 170 ? -12.301 14.411 32.259 1.00 89.88 170 GLY A N 1
ATOM 1319 C CA . GLY A 1 170 ? -11.101 14.315 33.088 1.00 89.88 170 GLY A CA 1
ATOM 1320 C C . GLY A 1 170 ? -10.984 13.026 33.905 1.00 89.88 170 GLY A C 1
ATOM 1321 O O . GLY A 1 170 ? -10.065 12.915 34.712 1.00 89.88 170 GLY A O 1
ATOM 1322 N N . THR A 1 171 ? -11.892 12.062 33.726 1.00 90.69 171 THR A N 1
ATOM 1323 C CA . THR A 1 171 ? -11.874 10.787 34.459 1.00 90.69 171 THR A CA 1
ATOM 1324 C C . THR A 1 171 ? -11.577 9.609 33.537 1.00 90.69 171 THR A C 1
ATOM 1326 O O . THR A 1 171 ? -11.894 9.649 32.346 1.00 90.69 171 THR A O 1
ATOM 1329 N N . THR A 1 172 ? -10.980 8.556 34.094 1.00 89.44 172 THR A N 1
ATOM 1330 C CA . THR A 1 172 ? -10.829 7.259 33.428 1.00 89.44 172 THR A CA 1
ATOM 1331 C C . THR A 1 172 ? -12.054 6.401 33.718 1.00 89.44 172 THR A C 1
ATOM 1333 O O . THR A 1 172 ? -12.375 6.144 34.878 1.00 89.44 172 THR A O 1
ATOM 1336 N N . GLU A 1 173 ? -12.713 5.919 32.669 1.00 87.06 173 GLU A N 1
ATOM 1337 C CA . GLU A 1 173 ? -13.845 5.002 32.794 1.00 87.06 173 GLU A CA 1
ATOM 1338 C C . GLU A 1 173 ? -13.352 3.607 33.220 1.00 87.06 173 GLU A C 1
ATOM 1340 O O . GLU A 1 173 ? -12.451 3.035 32.601 1.00 87.06 173 GLU A O 1
ATOM 1345 N N . GLU A 1 174 ? -13.924 3.033 34.284 1.00 84.38 174 GLU A N 1
ATOM 1346 C CA . GLU A 1 174 ? -13.398 1.801 34.896 1.00 84.38 174 GLU A CA 1
ATOM 1347 C C . GLU A 1 174 ? -13.391 0.603 33.941 1.00 84.38 174 GLU A C 1
ATOM 1349 O O . GLU A 1 174 ? -12.548 -0.292 34.056 1.00 84.38 174 GLU A O 1
ATOM 1354 N N . THR A 1 175 ? -14.326 0.590 32.996 1.00 83.19 175 THR A N 1
ATOM 1355 C CA . THR A 1 175 ? -14.459 -0.455 31.979 1.00 83.19 175 THR A CA 1
ATOM 1356 C C . THR A 1 175 ? -13.541 -0.240 30.767 1.00 83.19 175 THR A C 1
ATOM 1358 O O . THR A 1 175 ? -13.364 -1.161 29.971 1.00 83.19 175 THR A O 1
ATOM 1361 N N . LEU A 1 176 ? -12.897 0.930 30.651 1.00 84.44 176 LEU A N 1
ATOM 1362 C CA . LEU A 1 176 ? -12.050 1.348 29.528 1.00 84.44 176 LEU A CA 1
ATOM 1363 C C . LEU A 1 176 ? -10.641 1.746 29.991 1.00 84.44 176 LEU A C 1
ATOM 1365 O O . LEU A 1 176 ? -10.117 2.792 29.627 1.00 84.44 176 LEU A O 1
ATOM 1369 N N . LYS A 1 177 ? -9.998 0.897 30.794 1.00 82.31 177 LYS A N 1
ATOM 1370 C CA . LYS A 1 177 ? -8.659 1.193 31.340 1.00 82.31 177 LYS A CA 1
ATOM 1371 C C . LYS A 1 177 ? -7.518 1.053 30.330 1.00 82.31 177 LYS A C 1
ATOM 1373 O O . LYS A 1 177 ? -6.441 1.584 30.573 1.00 82.31 177 LYS A O 1
ATOM 1378 N N . GLN A 1 178 ? -7.716 0.300 29.247 1.00 87.44 178 GLN A N 1
ATOM 1379 C CA . GLN A 1 178 ? -6.670 0.034 28.258 1.00 87.44 178 GLN A CA 1
ATOM 1380 C C . GLN A 1 178 ? -7.246 -0.277 26.874 1.00 87.44 178 GLN A C 1
ATOM 1382 O O . GLN A 1 178 ? -8.344 -0.827 26.756 1.00 87.44 178 GLN A O 1
ATOM 1387 N N . GLU A 1 179 ? -6.467 0.036 25.839 1.00 91.00 179 GLU A N 1
ATOM 1388 C CA . GLU A 1 179 ? -6.728 -0.413 24.474 1.00 91.00 179 GLU A CA 1
ATOM 1389 C C . GLU A 1 179 ? -6.486 -1.925 24.315 1.00 91.00 179 GLU A C 1
ATOM 1391 O O . GLU A 1 179 ? -5.853 -2.592 25.137 1.00 91.00 179 GLU A O 1
ATOM 1396 N N . GLY A 1 180 ? -7.008 -2.470 23.222 1.00 90.38 180 GLY A N 1
ATOM 1397 C CA . GLY A 1 180 ? -6.769 -3.836 22.789 1.00 90.38 180 GLY A CA 1
ATOM 1398 C C . GLY A 1 180 ? -7.242 -4.052 21.355 1.00 90.38 180 GLY A C 1
ATOM 1399 O O . GLY A 1 180 ? -7.630 -3.121 20.645 1.00 90.38 180 GLY A O 1
ATOM 1400 N N . LYS A 1 181 ? -7.311 -5.318 20.936 1.00 91.00 181 LYS A N 1
ATOM 1401 C CA . LYS A 1 181 ? -7.770 -5.688 19.582 1.00 91.00 181 LYS A CA 1
ATOM 1402 C C . LYS A 1 181 ? -9.234 -5.352 19.283 1.00 91.00 181 LYS A C 1
ATOM 1404 O O . LYS A 1 181 ? -9.627 -5.415 18.121 1.00 91.00 181 LYS A O 1
ATOM 1409 N N . GLN A 1 182 ? -10.025 -5.031 20.308 1.00 91.81 182 GLN A N 1
ATOM 1410 C CA . GLN A 1 182 ? -11.451 -4.698 20.203 1.00 91.81 182 GLN A CA 1
ATOM 1411 C C . GLN A 1 182 ? -11.802 -3.327 20.800 1.00 91.81 182 GLN A C 1
ATOM 1413 O O . GLN A 1 182 ? -12.958 -2.930 20.734 1.00 91.81 182 GLN A O 1
ATOM 1418 N N . ILE A 1 183 ? -10.852 -2.608 21.405 1.00 91.81 183 ILE A N 1
ATOM 1419 C CA . ILE A 1 183 ? -11.083 -1.294 22.026 1.00 91.81 183 ILE A CA 1
ATOM 1420 C C . ILE A 1 183 ? -9.931 -0.383 21.632 1.00 91.81 183 ILE A C 1
ATOM 1422 O O . ILE A 1 183 ? -8.776 -0.721 21.869 1.00 91.81 183 ILE A O 1
ATOM 1426 N N . GLN A 1 184 ? -10.238 0.760 21.027 1.00 93.62 184 GLN A N 1
ATOM 1427 C CA . GLN A 1 184 ? -9.237 1.744 20.614 1.00 93.62 184 GLN A CA 1
ATOM 1428 C C . GLN A 1 184 ? -9.710 3.153 20.982 1.00 93.62 184 GLN A C 1
ATOM 1430 O O . GLN A 1 184 ? -10.846 3.527 20.681 1.00 93.62 184 GLN A O 1
ATOM 1435 N N . PHE A 1 185 ? -8.839 3.926 21.622 1.00 93.12 185 PHE A N 1
ATOM 1436 C CA . PHE A 1 185 ? -9.071 5.296 22.072 1.00 93.12 185 PHE A CA 1
ATOM 1437 C C . PHE A 1 185 ? -8.484 6.255 21.056 1.00 93.12 185 PHE A C 1
ATOM 1439 O O . PHE A 1 185 ? -7.379 6.039 20.579 1.00 93.12 185 PHE A O 1
ATOM 1446 N N . LYS A 1 186 ? -9.227 7.281 20.648 1.00 92.00 186 LYS A N 1
ATOM 1447 C CA . LYS A 1 186 ? -8.712 8.285 19.719 1.00 92.00 186 LYS A CA 1
ATOM 1448 C C . LYS A 1 186 ? -8.976 9.669 20.262 1.00 92.00 186 LYS A C 1
ATOM 1450 O O . LYS A 1 186 ? -10.104 10.169 20.210 1.00 92.00 186 LYS A O 1
ATOM 1455 N N . ASN A 1 187 ? -7.903 10.308 20.713 1.00 88.56 187 ASN A N 1
ATOM 1456 C CA . ASN A 1 187 ? -7.952 11.708 21.078 1.00 88.56 187 ASN A CA 1
ATOM 1457 C C . ASN A 1 187 ? -8.137 12.572 19.824 1.00 88.56 187 ASN A C 1
ATOM 1459 O O . ASN A 1 187 ? -7.330 12.535 18.887 1.00 88.56 187 ASN A O 1
ATOM 1463 N N . LEU A 1 188 ? -9.214 13.349 19.816 1.00 83.25 188 LEU A N 1
ATOM 1464 C CA . LEU A 1 188 ? -9.538 14.263 18.734 1.00 83.25 188 LEU A CA 1
ATOM 1465 C C . LEU A 1 188 ? -8.837 15.611 18.923 1.00 83.25 188 LEU A C 1
ATOM 1467 O O . LEU A 1 188 ? -8.385 16.175 17.934 1.00 83.25 188 LEU A O 1
ATOM 1471 N N . SER A 1 189 ? -8.574 16.053 20.151 1.00 72.50 189 SER A N 1
ATOM 1472 C CA . SER A 1 189 ? -7.995 17.376 20.437 1.00 72.50 189 SER A CA 1
ATOM 1473 C C . SER A 1 189 ? -6.493 17.489 20.135 1.00 72.50 189 SER A C 1
ATOM 1475 O O . SER A 1 189 ? -5.900 18.561 20.244 1.00 72.50 189 SER A O 1
ATOM 1477 N N . SER A 1 190 ? -5.852 16.396 19.705 1.00 64.81 190 SER A N 1
ATOM 1478 C CA . SER A 1 190 ? -4.433 16.393 19.341 1.00 64.81 190 SER A CA 1
ATOM 1479 C C . SER A 1 190 ? -4.147 17.355 18.178 1.00 64.81 190 SER A C 1
ATOM 1481 O O . SER A 1 190 ? -4.923 17.393 17.219 1.00 64.81 190 SER A O 1
ATOM 1483 N N . ASN A 1 191 ? -3.020 18.084 18.286 1.00 55.78 191 ASN A N 1
ATOM 1484 C CA . ASN A 1 191 ? -2.429 19.179 17.476 1.00 55.78 191 ASN A CA 1
ATOM 1485 C C . ASN A 1 191 ? -2.439 19.007 15.931 1.00 55.78 191 ASN A C 1
ATOM 1487 O O . ASN A 1 191 ? -1.444 19.206 15.230 1.00 55.78 191 ASN A O 1
ATOM 1491 N N . SER A 1 192 ? -3.571 18.625 15.359 1.00 63.81 192 SER A N 1
ATOM 1492 C CA . SER A 1 192 ? -3.748 18.326 13.949 1.00 63.81 192 SER A CA 1
ATOM 1493 C C . SER A 1 192 ? -4.543 19.442 13.286 1.00 63.81 192 SER A C 1
ATOM 1495 O O . SER A 1 192 ? -5.599 19.844 13.757 1.00 63.81 192 SER A O 1
ATOM 1497 N N . LYS A 1 193 ? -4.056 19.921 12.136 1.00 70.12 193 LYS A N 1
ATOM 1498 C CA . LYS A 1 193 ? -4.721 20.947 11.306 1.00 70.12 193 LYS A CA 1
ATOM 1499 C C . LYS A 1 193 ? -6.064 20.489 10.699 1.00 70.12 193 LYS A C 1
ATOM 1501 O O . LYS A 1 193 ? -6.610 21.182 9.849 1.00 70.12 193 LYS A O 1
ATOM 1506 N N . LYS A 1 194 ? -6.543 19.291 11.044 1.00 75.88 194 LYS A N 1
ATOM 1507 C CA . LYS A 1 194 ? -7.766 18.689 10.504 1.00 75.88 194 LYS A CA 1
ATOM 1508 C C . LYS A 1 194 ? -8.952 19.092 11.375 1.00 75.88 194 LYS A C 1
ATOM 1510 O O . LYS A 1 194 ? -8.813 19.130 12.592 1.00 75.88 194 LYS A O 1
ATOM 1515 N N . ASN A 1 195 ? -10.105 19.354 10.765 1.00 81.44 195 ASN A N 1
ATOM 1516 C CA . ASN A 1 195 ? -11.347 19.569 11.514 1.00 81.44 195 ASN A CA 1
ATOM 1517 C C . ASN A 1 195 ? -11.868 18.244 12.107 1.00 81.44 195 ASN A C 1
ATOM 1519 O O . ASN A 1 195 ? -11.393 17.160 11.753 1.00 81.44 195 ASN A O 1
ATOM 1523 N N . LEU A 1 196 ? -12.846 18.328 13.011 1.00 82.69 196 LEU A N 1
ATOM 1524 C CA . LEU A 1 196 ? -13.427 17.167 13.688 1.00 82.69 196 LEU A CA 1
ATOM 1525 C C . LEU A 1 196 ? -13.926 16.073 12.710 1.00 82.69 196 LEU A C 1
ATOM 1527 O O . LEU A 1 196 ? -13.475 14.929 12.843 1.00 82.69 196 LEU A O 1
ATOM 1531 N N . PRO A 1 197 ? -14.768 16.370 11.694 1.00 84.81 197 PRO A N 1
ATOM 1532 C CA . PRO A 1 197 ? -15.175 15.374 10.699 1.00 84.81 197 PRO A CA 1
ATOM 1533 C C . PRO A 1 197 ? -14.003 14.665 10.013 1.00 84.81 197 PRO A C 1
ATOM 1535 O O . PRO A 1 197 ? -14.007 13.440 9.900 1.00 84.81 197 PRO A O 1
ATOM 1538 N N . ASP A 1 198 ? -12.967 15.402 9.613 1.00 85.12 198 ASP A N 1
ATOM 1539 C CA . ASP A 1 198 ? -11.796 14.839 8.939 1.00 85.12 198 ASP A CA 1
ATOM 1540 C C . ASP A 1 198 ? -11.008 13.890 9.853 1.00 85.12 198 ASP A C 1
ATOM 1542 O O . ASP A 1 198 ? -10.475 12.877 9.387 1.00 85.12 198 ASP A O 1
ATOM 1546 N N . LYS A 1 199 ? -10.932 14.186 11.159 1.00 86.88 199 LYS A N 1
ATOM 1547 C CA . LYS A 1 199 ? -10.320 13.290 12.155 1.00 86.88 199 LYS A CA 1
ATOM 1548 C C . LYS A 1 199 ? -11.142 12.009 12.309 1.00 86.88 199 LYS A C 1
ATOM 1550 O O . LYS A 1 199 ? -10.575 10.914 12.259 1.00 86.88 199 LYS A O 1
ATOM 1555 N N . VAL A 1 200 ? -12.465 12.130 12.439 1.00 89.12 200 VAL A N 1
ATOM 1556 C CA . VAL A 1 200 ? -13.375 10.980 12.568 1.00 89.12 200 VAL A CA 1
ATOM 1557 C C . VAL A 1 200 ? -13.304 10.095 11.327 1.00 89.12 200 VAL A C 1
ATOM 1559 O O . VAL A 1 200 ? -13.118 8.887 11.463 1.00 89.12 200 VAL A O 1
ATOM 1562 N N . VAL A 1 201 ? -13.365 10.668 10.121 1.00 90.38 201 VAL A N 1
ATOM 1563 C CA . VAL A 1 201 ? -13.226 9.931 8.852 1.00 90.38 201 VAL A CA 1
ATOM 1564 C C . VAL A 1 201 ? -11.868 9.236 8.772 1.00 90.38 201 VAL A C 1
ATOM 1566 O O . VAL A 1 201 ? -11.793 8.051 8.438 1.00 90.38 201 VAL A O 1
ATOM 1569 N N . TYR A 1 202 ? -10.790 9.938 9.129 1.00 90.19 202 TYR A N 1
ATOM 1570 C CA . TYR A 1 202 ? -9.440 9.382 9.111 1.00 90.19 202 TYR A CA 1
ATOM 1571 C C . TYR A 1 202 ? -9.313 8.136 9.996 1.00 90.19 202 TYR A C 1
ATOM 1573 O O . TYR A 1 202 ? -8.839 7.102 9.523 1.00 90.19 202 TYR A O 1
ATOM 1581 N N . TYR A 1 203 ? -9.760 8.195 11.251 1.00 92.25 203 TYR A N 1
ATOM 1582 C CA . TYR A 1 203 ? -9.702 7.038 12.145 1.00 92.25 203 TYR A CA 1
ATOM 1583 C C . TYR A 1 203 ? -10.695 5.947 11.740 1.00 92.25 203 TYR A C 1
ATOM 1585 O O . TYR A 1 203 ? -10.317 4.777 11.678 1.00 92.25 203 TYR A O 1
ATOM 1593 N N . SER A 1 204 ? -11.921 6.314 11.368 1.00 93.50 204 SER A N 1
ATOM 1594 C CA . SER A 1 204 ? -12.953 5.366 10.931 1.00 93.50 204 SER A CA 1
ATOM 1595 C C . SER A 1 204 ? -12.478 4.526 9.747 1.00 93.50 204 SER A C 1
ATOM 1597 O O . SER A 1 204 ? -12.563 3.301 9.796 1.00 93.50 204 SER A O 1
ATOM 1599 N N . SER A 1 205 ? -11.868 5.151 8.732 1.00 91.44 205 SER A N 1
ATOM 1600 C CA . SER A 1 205 ? -11.338 4.441 7.557 1.00 91.44 205 SER A CA 1
ATOM 1601 C C . SER A 1 205 ? -10.316 3.352 7.912 1.00 91.44 205 SER A C 1
ATOM 1603 O O . SER A 1 205 ? -10.227 2.331 7.232 1.00 91.44 205 SER A O 1
ATOM 1605 N N . LYS A 1 206 ? -9.566 3.533 9.006 1.00 93.06 206 LYS A N 1
ATOM 1606 C CA . LYS A 1 206 ? -8.540 2.586 9.451 1.00 93.06 206 LYS A CA 1
ATOM 1607 C C . LYS A 1 206 ? -9.103 1.497 10.354 1.00 93.06 206 LYS A C 1
ATOM 1609 O O . LYS A 1 206 ? -8.815 0.318 10.153 1.00 93.06 206 LYS A O 1
ATOM 1614 N N . TYR A 1 207 ? -9.868 1.902 11.361 1.00 95.06 207 TYR A N 1
ATOM 1615 C CA . TYR A 1 207 ? -10.285 1.026 12.450 1.00 95.06 207 TYR A CA 1
ATOM 1616 C C . TYR A 1 207 ? -11.545 0.225 12.124 1.00 95.06 207 TYR A C 1
ATOM 1618 O O . TYR A 1 207 ? -11.632 -0.922 12.551 1.00 95.06 207 TYR A O 1
ATOM 1626 N N . ILE A 1 208 ? -12.462 0.749 11.299 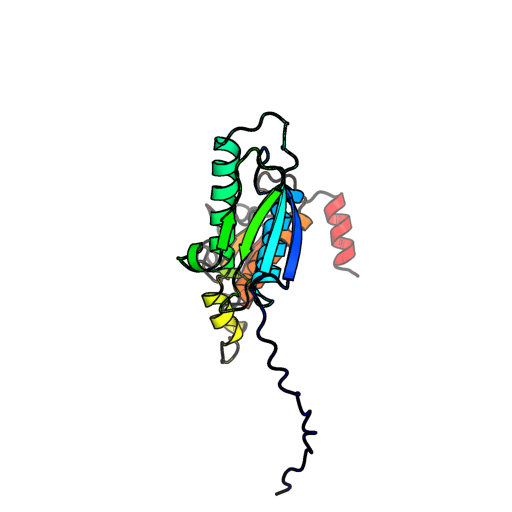1.00 94.50 208 ILE A N 1
ATOM 1627 C CA . ILE A 1 208 ? -13.630 -0.022 10.842 1.00 94.50 208 ILE A CA 1
ATOM 1628 C C . ILE A 1 208 ? -13.169 -1.237 10.037 1.00 94.50 208 ILE A C 1
ATOM 1630 O O . ILE A 1 208 ? -13.568 -2.355 10.347 1.00 94.50 208 ILE A O 1
ATOM 1634 N N . SER A 1 209 ? -12.279 -1.034 9.056 1.00 94.12 209 SER A N 1
ATOM 1635 C CA . SER A 1 209 ? -11.693 -2.131 8.271 1.00 94.12 209 SER A CA 1
ATOM 1636 C C . SER A 1 209 ? -11.003 -3.147 9.187 1.00 94.12 209 SER A C 1
ATOM 1638 O O . SER A 1 209 ? -11.288 -4.339 9.118 1.00 94.12 209 SER A O 1
ATOM 1640 N N . ALA A 1 210 ? -10.172 -2.678 10.124 1.00 95.06 210 ALA A N 1
ATOM 1641 C CA . ALA A 1 210 ? -9.475 -3.554 11.060 1.00 95.06 210 ALA A CA 1
ATOM 1642 C C . ALA A 1 210 ? -10.421 -4.417 11.907 1.00 95.06 210 ALA A C 1
ATOM 1644 O O . ALA A 1 210 ? -10.294 -5.641 11.923 1.00 95.06 210 ALA A O 1
ATOM 1645 N N . PHE A 1 211 ? -11.385 -3.804 12.589 1.00 94.00 211 PHE A N 1
ATOM 1646 C CA . PHE A 1 211 ? -12.305 -4.530 13.461 1.00 94.00 211 PHE A CA 1
ATOM 1647 C C . PHE A 1 211 ? -13.248 -5.452 12.686 1.00 94.00 211 PHE A C 1
ATOM 1649 O O . PHE A 1 211 ? -13.489 -6.573 13.137 1.00 94.00 211 PHE A O 1
ATOM 1656 N N . ALA A 1 212 ? -13.716 -5.037 11.505 1.00 91.12 212 ALA A N 1
ATOM 1657 C CA . ALA A 1 212 ? -14.548 -5.870 10.637 1.00 91.12 212 ALA A CA 1
ATOM 1658 C C . ALA A 1 212 ? -13.811 -7.131 10.156 1.00 91.12 212 ALA A C 1
ATOM 1660 O O . ALA A 1 212 ? -14.405 -8.205 10.096 1.00 91.12 212 ALA A O 1
ATOM 1661 N N . ASN A 1 213 ? -12.505 -7.030 9.889 1.00 91.62 213 ASN A N 1
ATOM 1662 C CA . ASN A 1 213 ? -11.667 -8.172 9.508 1.00 91.62 213 ASN A CA 1
ATOM 1663 C C . ASN A 1 213 ? -11.275 -9.076 10.691 1.00 91.62 213 ASN A C 1
ATOM 1665 O O . ASN A 1 213 ? -10.625 -10.108 10.497 1.00 91.62 213 ASN A O 1
ATOM 1669 N N . HIS A 1 214 ? -11.642 -8.704 11.919 1.00 89.69 214 HIS A N 1
ATOM 1670 C CA . HIS A 1 214 ? -11.301 -9.437 13.131 1.00 89.69 214 HIS A CA 1
ATOM 1671 C C . HIS A 1 214 ? -12.550 -9.922 13.884 1.00 89.69 214 HIS A C 1
ATOM 1673 O O . HIS A 1 214 ? -13.268 -10.787 13.385 1.00 89.69 214 HIS A O 1
ATOM 1679 N N . GLU A 1 215 ? -12.774 -9.443 15.106 1.00 88.88 215 GLU A N 1
ATOM 1680 C CA . GLU A 1 215 ? -13.834 -9.898 16.013 1.00 88.88 215 GLU A CA 1
ATOM 1681 C C . GLU A 1 215 ? -14.811 -8.768 16.360 1.00 88.88 215 GLU A C 1
ATOM 1683 O O . GLU A 1 215 ? -15.484 -8.823 17.387 1.00 88.88 215 GLU A O 1
ATOM 1688 N N . GLY A 1 216 ? -14.864 -7.727 15.524 1.00 90.56 216 GLY A N 1
ATOM 1689 C CA . GLY A 1 216 ? -15.516 -6.469 15.862 1.00 90.56 216 GLY A CA 1
ATOM 1690 C C . GLY A 1 216 ? -14.743 -5.688 16.927 1.00 90.56 216 GLY A C 1
ATOM 1691 O O . GLY A 1 216 ? -13.651 -6.075 17.346 1.00 90.56 216 GLY A O 1
ATOM 1692 N N . GLY A 1 217 ? -15.309 -4.561 17.345 1.00 92.12 217 GLY A N 1
ATOM 1693 C CA . GLY A 1 217 ? -14.714 -3.699 18.356 1.00 92.12 217 GLY A CA 1
ATOM 1694 C C . GLY A 1 217 ? -15.371 -2.326 18.416 1.00 92.12 217 GLY A C 1
ATOM 1695 O O . GLY A 1 217 ? -16.255 -2.014 17.618 1.00 92.12 217 GLY A O 1
ATOM 1696 N N . HIS A 1 218 ? -14.894 -1.513 19.353 1.00 92.00 218 HIS A N 1
ATOM 1697 C CA . HIS A 1 218 ? -15.359 -0.163 19.637 1.00 92.00 218 HIS A CA 1
ATOM 1698 C C . HIS A 1 218 ? -14.228 0.841 19.446 1.00 92.00 218 HIS A C 1
ATOM 1700 O O . HIS A 1 218 ? -13.090 0.621 19.872 1.00 92.00 218 HIS A O 1
ATOM 1706 N N . ILE A 1 219 ? -14.560 1.960 18.809 1.00 93.06 219 ILE A N 1
ATOM 1707 C CA . ILE A 1 219 ? -13.676 3.117 18.688 1.00 93.06 219 ILE A CA 1
ATOM 1708 C C . ILE A 1 219 ? -14.258 4.200 19.589 1.00 93.06 219 ILE A C 1
ATOM 1710 O O . ILE A 1 219 ? -15.378 4.652 19.354 1.00 93.06 219 ILE A O 1
ATOM 1714 N N . TYR A 1 220 ? -13.507 4.614 20.603 1.00 92.38 220 TYR A N 1
ATOM 1715 C CA . TYR A 1 220 ? -13.913 5.694 21.492 1.00 92.38 220 TYR A CA 1
ATOM 1716 C C . TYR A 1 220 ? -13.200 6.976 21.090 1.00 92.38 220 TYR A C 1
ATOM 1718 O O . TYR A 1 220 ? -11.983 7.105 21.221 1.00 92.38 220 TYR A O 1
ATOM 1726 N N . PHE A 1 221 ? -13.975 7.923 20.580 1.00 92.19 221 PHE A N 1
ATOM 1727 C CA . PHE A 1 221 ? -13.495 9.246 20.216 1.00 92.19 221 PHE A CA 1
ATOM 1728 C C . PHE A 1 221 ? -13.515 10.182 21.427 1.00 92.19 221 PHE A C 1
ATOM 1730 O O . PHE A 1 221 ? -14.469 10.169 22.200 1.00 92.19 221 PHE A O 1
ATOM 1737 N N . GLY A 1 222 ? -12.474 11.002 21.580 1.00 90.19 222 GLY A N 1
ATOM 1738 C CA . GLY A 1 222 ? -12.349 11.933 22.707 1.00 90.19 222 GLY A CA 1
ATOM 1739 C C . GLY A 1 222 ? -11.834 11.284 23.995 1.00 90.19 222 GLY A C 1
ATOM 1740 O O . GLY A 1 222 ? -12.041 11.833 25.073 1.00 90.19 222 GLY A O 1
ATOM 1741 N N . ILE A 1 223 ? -11.172 10.128 23.903 1.00 90.88 223 ILE A N 1
ATOM 1742 C CA . ILE A 1 223 ? -10.428 9.521 25.016 1.00 90.88 223 ILE A CA 1
ATOM 1743 C C . ILE A 1 223 ? -8.935 9.622 24.709 1.00 90.88 223 ILE A C 1
ATOM 1745 O O . ILE A 1 223 ? -8.518 9.380 23.575 1.00 90.88 223 ILE A O 1
ATOM 1749 N N . GLU A 1 224 ? -8.138 10.010 25.701 1.00 89.25 224 GLU A N 1
ATOM 1750 C CA . GLU A 1 224 ? -6.685 10.108 25.578 1.00 89.25 224 GLU A CA 1
ATOM 1751 C C . GLU A 1 224 ? -5.993 8.747 25.720 1.00 89.25 224 GLU A C 1
ATOM 1753 O O . GLU A 1 224 ? -6.176 8.055 26.716 1.00 89.25 224 GLU A O 1
ATOM 1758 N N . ASP A 1 225 ? -5.117 8.407 24.772 1.00 82.69 225 ASP A N 1
ATOM 1759 C CA . ASP A 1 225 ? -4.421 7.115 24.714 1.00 82.69 225 ASP A CA 1
ATOM 1760 C C . ASP A 1 225 ? -3.519 6.839 25.941 1.00 82.69 225 ASP A C 1
ATOM 1762 O O . ASP A 1 225 ? -3.366 5.688 26.342 1.00 82.69 225 ASP A O 1
ATOM 1766 N N . THR A 1 226 ? -2.926 7.869 26.563 1.00 84.12 226 THR A N 1
ATOM 1767 C CA . THR A 1 226 ? -1.951 7.697 27.663 1.00 84.12 226 THR A CA 1
ATOM 1768 C C . THR A 1 226 ? -2.610 7.422 29.012 1.00 84.12 226 THR A C 1
ATOM 1770 O O . THR A 1 226 ? -2.174 6.543 29.753 1.00 84.12 226 THR A O 1
ATOM 1773 N N . SER A 1 227 ? -3.621 8.215 29.367 1.00 85.25 227 SER A N 1
ATOM 1774 C CA . SER A 1 227 ? -4.275 8.163 30.680 1.00 85.25 227 SER A CA 1
ATOM 1775 C C . SER A 1 227 ? -5.640 7.471 30.643 1.00 85.25 227 SER A C 1
ATOM 1777 O O . SER A 1 227 ? -6.263 7.287 31.690 1.00 85.25 227 SER A O 1
ATOM 1779 N N . ALA A 1 228 ? -6.127 7.125 29.444 1.00 87.62 228 ALA A N 1
ATOM 1780 C CA . ALA A 1 228 ? -7.501 6.698 29.194 1.00 87.62 228 ALA A CA 1
ATOM 1781 C C . ALA A 1 228 ? -8.549 7.686 29.750 1.00 87.62 228 ALA A C 1
ATOM 1783 O O . ALA A 1 228 ? -9.681 7.306 30.050 1.00 87.62 228 ALA A O 1
ATOM 1784 N N . SER A 1 229 ? -8.174 8.962 29.907 1.00 90.62 229 SER A N 1
ATOM 1785 C CA . SER A 1 229 ? -9.069 10.000 30.415 1.00 90.62 229 SER A CA 1
ATOM 1786 C C . SER A 1 229 ? -10.010 10.484 29.322 1.00 90.62 229 SER A C 1
ATOM 1788 O O . SER A 1 229 ? -9.608 10.694 28.173 1.00 90.62 229 SER A O 1
ATOM 1790 N N . VAL A 1 230 ? -11.263 10.715 29.696 1.00 91.81 230 VAL A N 1
ATOM 1791 C CA . VAL A 1 230 ? -12.268 11.324 28.825 1.00 91.81 230 VAL A CA 1
ATOM 1792 C C . VAL A 1 230 ? -11.960 12.811 28.671 1.00 91.81 230 VAL A C 1
ATOM 1794 O O . VAL A 1 230 ? -12.054 13.566 29.635 1.00 91.81 230 VAL A O 1
ATOM 1797 N N . LEU A 1 231 ? -11.636 13.246 27.458 1.00 90.38 231 LEU A N 1
ATOM 1798 C CA . LEU A 1 231 ? -11.418 14.655 27.117 1.00 90.38 231 LEU A CA 1
ATOM 1799 C C . LEU A 1 231 ? -12.553 15.231 26.258 1.00 90.38 231 LEU A C 1
ATOM 1801 O O . LEU A 1 231 ? -12.800 16.430 26.286 1.00 90.38 231 LEU A O 1
ATOM 1805 N N . GLY A 1 232 ? 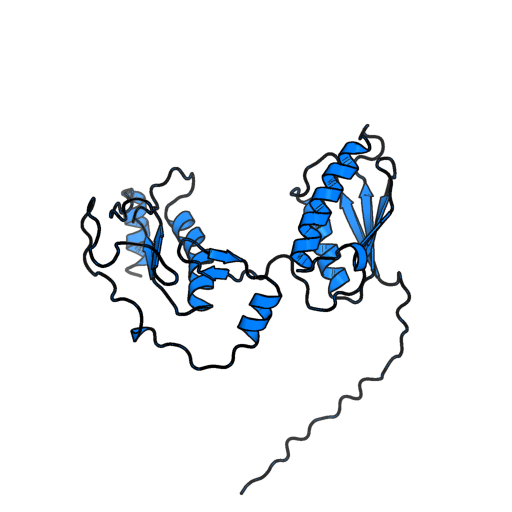-13.269 14.389 25.510 1.00 86.88 232 GLY A N 1
ATOM 1806 C CA . GLY A 1 232 ? -14.240 14.852 24.520 1.00 86.88 232 GLY A CA 1
ATOM 1807 C C . GLY A 1 232 ? -13.579 15.628 23.373 1.00 86.88 232 GLY A C 1
ATOM 1808 O O . GLY A 1 232 ? -12.403 15.428 23.070 1.00 86.88 232 GLY A O 1
ATOM 1809 N N . GLU A 1 233 ? -14.359 16.485 22.719 1.00 83.88 233 GLU A N 1
ATOM 1810 C CA . GLU A 1 233 ? -13.884 17.511 21.785 1.00 83.88 233 GLU A CA 1
ATOM 1811 C C . GLU A 1 233 ? -14.707 18.778 22.052 1.00 83.88 233 GLU A C 1
ATOM 1813 O O . GLU A 1 233 ? -15.934 18.702 22.152 1.00 83.88 233 GLU A O 1
ATOM 1818 N N . GLU A 1 234 ? -14.049 19.930 22.169 1.00 78.50 234 GLU A N 1
ATOM 1819 C CA . GLU A 1 234 ? -14.751 21.214 22.187 1.00 78.50 234 GLU A CA 1
ATOM 1820 C C . GLU A 1 234 ? -15.287 21.510 20.785 1.00 78.50 234 GLU A C 1
ATOM 1822 O O . GLU A 1 234 ? -14.535 21.528 19.810 1.00 78.50 234 GLU A O 1
ATOM 1827 N N . MET A 1 235 ? -16.594 21.736 20.682 1.00 74.94 235 MET A N 1
ATOM 1828 C CA . MET A 1 235 ? -17.226 22.159 19.438 1.00 74.94 235 MET A CA 1
ATOM 1829 C C . MET A 1 235 ? -17.430 23.666 19.451 1.00 74.94 235 MET A C 1
ATOM 1831 O O . MET A 1 235 ? -17.814 24.253 20.462 1.00 74.94 235 MET A O 1
ATOM 1835 N N . THR A 1 236 ? -17.220 24.293 18.301 1.00 79.25 236 THR A N 1
ATOM 1836 C CA . THR A 1 236 ? -17.661 25.674 18.093 1.00 79.25 236 THR A CA 1
ATOM 1837 C C . THR A 1 236 ? -19.181 25.735 17.909 1.00 79.25 236 THR A C 1
ATOM 1839 O O . THR A 1 236 ? -19.796 24.778 17.434 1.00 79.25 236 THR A O 1
ATOM 1842 N N . GLU A 1 237 ? -19.798 26.883 18.214 1.00 78.25 237 GLU A N 1
ATOM 1843 C CA . GLU A 1 237 ? -21.242 27.094 17.993 1.00 78.25 237 GLU A CA 1
ATOM 1844 C C . GLU A 1 237 ? -21.653 26.815 16.532 1.00 78.25 237 GLU A C 1
ATOM 1846 O O . GLU A 1 237 ? -22.713 26.249 16.258 1.00 78.25 237 GLU A O 1
ATOM 1851 N N . GLU A 1 238 ? -20.793 27.154 15.567 1.00 76.31 238 GLU A N 1
ATOM 1852 C CA . GLU A 1 238 ? -21.026 26.882 14.144 1.00 76.31 238 GLU A CA 1
ATOM 1853 C C . GLU A 1 238 ? -21.060 25.375 13.829 1.00 76.31 238 GLU A C 1
ATOM 1855 O O . GLU A 1 238 ? -21.883 24.913 13.027 1.00 76.31 238 GLU A O 1
ATOM 1860 N N . GLU A 1 239 ? -20.185 24.591 14.463 1.00 73.19 239 GLU A N 1
ATOM 1861 C CA . GLU A 1 239 ? -20.142 23.135 14.317 1.00 73.19 239 GLU A CA 1
ATOM 1862 C C . GLU A 1 239 ? -21.347 22.464 14.972 1.00 73.19 239 GLU A C 1
ATOM 1864 O O . GLU A 1 239 ? -21.935 21.572 14.355 1.00 73.19 239 GLU A O 1
ATOM 1869 N N . GLU A 1 240 ? -21.769 22.929 16.150 1.00 73.12 240 GLU A N 1
ATOM 1870 C CA . GLU A 1 240 ? -22.990 22.462 16.816 1.00 73.12 240 GLU A CA 1
ATOM 1871 C C . GLU A 1 240 ? -24.225 22.659 15.933 1.00 73.12 240 GLU A C 1
ATOM 1873 O O . GLU A 1 240 ? -25.001 21.722 15.723 1.00 73.12 240 GLU A O 1
ATOM 1878 N N . ILE A 1 241 ? -24.378 23.845 15.334 1.00 75.75 241 ILE A N 1
ATOM 1879 C CA . ILE A 1 241 ? -25.490 24.147 14.421 1.00 75.75 241 ILE A CA 1
ATOM 1880 C C . ILE A 1 241 ? -25.450 23.234 13.190 1.00 75.75 241 ILE A C 1
ATOM 1882 O O . ILE A 1 241 ? -26.493 22.764 12.721 1.00 75.75 241 ILE A O 1
ATOM 1886 N N . ARG A 1 242 ? -24.259 22.982 12.635 1.00 72.00 242 ARG A N 1
ATOM 1887 C CA . ARG A 1 242 ? -24.098 22.127 11.453 1.00 72.00 242 ARG A CA 1
ATOM 1888 C C . ARG A 1 242 ? -24.432 20.669 11.760 1.00 72.00 242 ARG A C 1
ATOM 1890 O O . ARG A 1 242 ? -25.110 20.030 10.961 1.00 72.00 242 ARG A O 1
ATOM 1897 N N . ILE A 1 243 ? -23.975 20.156 12.898 1.00 67.88 243 ILE A N 1
ATOM 1898 C CA . ILE A 1 243 ? -24.189 18.770 13.323 1.00 67.88 243 ILE A CA 1
ATOM 1899 C C . ILE A 1 243 ? -25.647 18.543 13.734 1.00 67.88 243 ILE A C 1
ATOM 1901 O O . ILE A 1 243 ? -26.244 17.548 13.323 1.00 67.88 243 ILE A O 1
ATOM 1905 N N . GLY A 1 244 ? -26.255 19.479 14.469 1.00 62.66 244 GLY A N 1
ATOM 1906 C CA . GLY A 1 244 ? -27.660 19.399 14.868 1.00 62.66 244 GLY A CA 1
ATOM 1907 C C . GLY A 1 244 ? -28.601 19.222 13.673 1.00 62.66 244 GLY A C 1
ATOM 1908 O O . GLY A 1 244 ? -29.532 18.427 13.733 1.00 62.66 244 GLY A O 1
ATOM 1909 N N . LYS A 1 245 ? -28.314 19.863 12.533 1.00 60.69 245 LYS A N 1
ATOM 1910 C CA . LYS A 1 245 ? -29.104 19.681 11.302 1.00 60.69 245 LYS A CA 1
ATOM 1911 C C . LYS A 1 245 ? -29.045 18.263 10.720 1.00 60.69 245 LYS A C 1
ATOM 1913 O O . LYS A 1 245 ? -30.007 17.870 10.075 1.00 60.69 245 LYS A O 1
ATOM 1918 N N . CYS A 1 246 ? -27.966 17.511 10.945 1.00 52.12 246 CYS A N 1
ATOM 1919 C CA . CYS A 1 246 ? -27.802 16.144 10.437 1.00 52.12 246 CYS A CA 1
ATOM 1920 C C . CYS A 1 246 ? -28.489 15.073 11.300 1.00 52.12 246 CYS A C 1
ATOM 1922 O O . CYS A 1 246 ? -28.766 13.990 10.801 1.00 52.12 246 CYS A O 1
ATOM 1924 N N . PHE A 1 247 ? -28.731 15.335 12.590 1.00 44.94 247 PHE A N 1
ATOM 1925 C CA . PHE A 1 247 ? -29.382 14.372 13.493 1.00 44.94 247 PHE A CA 1
ATOM 1926 C C . PHE A 1 247 ? -30.915 14.468 13.503 1.00 44.94 247 PHE A C 1
ATOM 1928 O O . PHE A 1 247 ? -31.577 13.529 13.938 1.00 44.94 247 PHE A O 1
ATOM 1935 N N . TYR A 1 248 ? -31.474 15.585 13.029 1.00 45.31 248 TYR A N 1
ATOM 1936 C CA . TYR A 1 248 ? -32.923 15.829 12.973 1.00 45.31 248 TYR A CA 1
ATOM 1937 C C . TYR A 1 248 ? -33.492 15.843 11.539 1.00 45.31 248 TYR A C 1
ATOM 1939 O O . TYR A 1 248 ? -34.615 16.306 11.336 1.00 45.31 248 TYR A O 1
ATOM 1947 N N . SER A 1 249 ? -32.728 15.352 10.557 1.00 40.66 249 SER A N 1
ATOM 1948 C CA . SER A 1 249 ? -33.162 15.097 9.171 1.00 40.66 249 SER A CA 1
ATOM 1949 C C . SER A 1 249 ? -33.297 13.606 8.907 1.00 40.66 249 SER A C 1
ATOM 1951 O O . SER A 1 249 ? -34.314 13.207 8.305 1.00 40.66 249 SER A O 1
#

Sequence (249 aa):
MISDQLKVSSCSISRYNHSHEYGDVMVSCPVYISKGIHTAENKSVLKHVCALLNSGGGILVMENLDFNQGTRSKSLDEWYSGMECNFATILSGDDICNYVDFVGNFDDPHFYLFVKSGEHLCTLDYHCRLPTDTATHTVTYASAVKLCTRQGTTKSLSCLPTIPTIFYYGTTEETLKQEGKQIQFKNLSSNSKKNLPDKVVYYSSKYISAFANHEGGHIYFGIEDTSASVLGEEMTEEEEIRIGKCFYS

InterPro domains:
  IPR007421 Schlafen, AlbA_2 domain [PF04326] (179-239)
  IPR029684 Schlafen family [PTHR12155] (40-243)
  IPR038461 Schlafen, AlbA_2 domain superfamily [G3DSA:3.30.950.30] (169-244)

Radius of gyration: 25.67 Å; chains: 1; bounding box: 62×64×63 Å

Foldseek 3Di:
DDDDDDDDDDPPPPPPPDPDDAAPDEDEFEDELQDACPDPRNVVVLVVLLVQQAVFWHKYKYFHPCAVVPDDQVSNVNRVVNVLVQQCQQLVDDCSVVAWDKDDGNNDRIIMITGGHHPDNTDSFPLAWAFAQAGIDGDGPVRVCCLVPDDDDAADPVPAQDDDPDADAFDADPSPQAGGRAEYEAEPPPPDPDDSVRSCCVVCSGNVRHQVSDNHHDYHYQADRPGRGRRHDDDDPVRVVVVVVVVVD

Secondary structure (DSSP, 8-state):
---------------------TTS-EEEEEE-TTS-TTSHHHHHHHHHHHHHHTTTEEEEEEEETTTTTT--HHHHHHHHHHHHHHHHHHHTSS-GGGTEEEE--TT-SEEEEEEEPPSS---S----EEE-SSSEEEPPHHHHHHHHT--SPPPPGGGSPPPPS---TT-B-TT-SS-BTTEEEE-SSSS-SS-HHHHHHHHHHHHHHHHHTTT--EEEETB-TTT-BB---PPPHHHHHHHHHHH--

Organism: NCBI:txid1093978